Protein AF-A0A1Q9MRR9-F1 (afdb_monomer_lite)

Secondary structure (DSSP, 8-state):
----TT--EEEEEETTT--EEEEEE-SSSPPPHHHHHHHHHHHTTTGGGSPTT--EEEEETTEEEEEEEETTEEEEEEEETTS-HHHHHHHHHHHHHHHHHTTHHHHHH-TT--HHHHHHHHHHHHHHHH-EEEEEEE--TTSSHHHHHHHHTTPPPPSS-PPP-S-EEEE-SS-BTTBEEEEEEPP--GGGGGGHHHHTTT-SEEEEEE-S-HHHHHHHIIIIIHHHHHH-TTSEEEEEEE-TTSTTPPPHHHHHHHHTS-EEEE-TT-GGGHHHHHHHHHHHHHHHHHHHHHHHTT-

Radius of gyration: 21.85 Å; chains: 1; bounding box: 53×36×63 Å

Sequence (299 aa):
MGVSRLIRDVYIIIAATGQCIYHKSYSRTPVDETLVSGFLGAMGTTITMMQEGVVKNVPASTYSFTYTHAKGFLYVICTDQDDDKQIIATKVGEIMQVCVEKNYTVMLQNPNLTKEKRLEIEDTLDKILTTEIKVALVGFGGIGKTTMYRLVQGQEIPLDNLPTMFVTYKKLEEKIADQEILLWDFAGQERFTPLWPMLLRGTQVILLVTDSTVENVLQTKRVFIGMIKKTKPEAIVYAIANKQDRPKAMSAKLVSRVLGVDTYEMCAIDPSERQKLQGIITQGITAYLKQQKEKENRI

pLDDT: mean 83.42, std 13.26, range [34.06, 98.5]

Structure (mmCIF, N/CA/C/O backbone):
data_AF-A0A1Q9MRR9-F1
#
_entry.id   AF-A0A1Q9MRR9-F1
#
loop_
_atom_site.group_PDB
_atom_site.id
_atom_site.type_symbol
_atom_site.label_atom_id
_atom_site.label_alt_id
_atom_site.label_comp_id
_atom_site.label_asym_id
_atom_site.label_entity_id
_atom_site.label_seq_id
_atom_site.pdbx_PDB_ins_code
_atom_site.Cartn_x
_atom_site.Cartn_y
_atom_site.Cartn_z
_atom_site.occupancy
_atom_site.B_iso_or_equiv
_atom_site.auth_seq_id
_atom_site.auth_comp_id
_atom_site.auth_asym_id
_atom_site.auth_atom_id
_atom_site.pdbx_PDB_model_num
ATOM 1 N N . MET A 1 1 ? -13.562 5.828 -0.417 1.00 34.06 1 MET A N 1
ATOM 2 C CA . MET A 1 1 ? -13.059 4.723 0.420 1.00 34.06 1 MET A CA 1
ATOM 3 C C . MET A 1 1 ? -12.007 3.931 -0.340 1.00 34.06 1 MET A C 1
ATOM 5 O O . MET A 1 1 ? -12.293 2.892 -0.931 1.00 34.06 1 MET A O 1
ATOM 9 N N . GLY A 1 2 ? -10.788 4.463 -0.368 1.00 36.16 2 GLY A N 1
ATOM 10 C CA . GLY A 1 2 ? -9.602 3.767 -0.861 1.00 36.16 2 GLY A CA 1
ATOM 11 C C . GLY A 1 2 ? -8.759 3.301 0.284 1.00 36.16 2 GLY A C 1
ATOM 12 O O . GLY A 1 2 ? -7.692 3.856 0.529 1.00 36.16 2 GLY A O 1
ATOM 13 N N . VAL A 1 3 ? -9.274 2.329 1.012 1.00 38.59 3 VAL A N 1
ATOM 14 C CA . VAL A 1 3 ? -8.594 1.847 2.194 1.00 38.59 3 VAL A CA 1
ATOM 15 C C . VAL A 1 3 ? -7.556 0.831 1.756 1.00 38.59 3 VAL A C 1
ATOM 17 O O . VAL A 1 3 ? -7.826 -0.047 0.931 1.00 38.59 3 VAL A O 1
ATOM 20 N N . SER A 1 4 ? -6.347 1.006 2.280 1.00 41.56 4 SER A N 1
ATOM 21 C CA . SER A 1 4 ? -5.322 -0.022 2.384 1.00 41.56 4 SER A CA 1
ATOM 22 C C . SER A 1 4 ? -5.953 -1.415 2.506 1.00 41.56 4 SER A C 1
ATOM 24 O O . SER A 1 4 ? -6.683 -1.669 3.461 1.00 41.56 4 SER A O 1
ATOM 26 N N . ARG A 1 5 ? -5.679 -2.329 1.555 1.00 52.72 5 ARG A N 1
ATOM 27 C CA . ARG A 1 5 ? -6.224 -3.703 1.621 1.00 52.72 5 ARG A CA 1
ATOM 28 C C . ARG A 1 5 ? -5.687 -4.513 2.821 1.00 52.72 5 ARG A C 1
ATOM 30 O O . ARG A 1 5 ? -5.995 -5.692 2.881 1.00 52.72 5 ARG A O 1
ATOM 37 N N . LEU A 1 6 ? -4.884 -3.912 3.707 1.00 63.44 6 LEU A N 1
ATOM 38 C CA . LEU A 1 6 ? -4.446 -4.520 4.964 1.00 63.44 6 LEU A CA 1
ATOM 39 C C . LEU A 1 6 ? -5.564 -4.482 6.019 1.00 63.44 6 LEU A C 1
ATOM 41 O O . LEU A 1 6 ? -5.696 -5.408 6.802 1.00 63.44 6 LEU A O 1
ATOM 45 N N . ILE A 1 7 ? -6.376 -3.419 6.073 1.00 78.38 7 ILE A N 1
ATOM 46 C CA . ILE A 1 7 ? -7.359 -3.229 7.151 1.00 78.38 7 ILE A CA 1
ATOM 47 C C . ILE A 1 7 ? -8.760 -3.556 6.648 1.00 78.38 7 ILE A C 1
ATOM 49 O O . ILE A 1 7 ? -9.246 -2.933 5.703 1.00 78.38 7 ILE A O 1
ATOM 53 N N . ARG A 1 8 ? -9.427 -4.513 7.298 1.00 83.94 8 ARG A N 1
ATOM 54 C CA . ARG A 1 8 ? -10.828 -4.850 7.025 1.00 83.94 8 ARG A CA 1
ATOM 55 C C . ARG A 1 8 ? -11.775 -4.090 7.921 1.00 83.94 8 ARG A C 1
ATOM 57 O O . ARG A 1 8 ? -12.645 -3.390 7.418 1.00 83.94 8 ARG A O 1
ATOM 64 N N . ASP A 1 9 ? -11.573 -4.194 9.226 1.00 88.94 9 ASP A N 1
ATOM 65 C CA . ASP A 1 9 ? -12.471 -3.620 10.217 1.00 88.94 9 ASP A CA 1
ATOM 66 C C . ASP A 1 9 ? -11.681 -3.127 11.419 1.00 88.94 9 ASP A C 1
ATOM 68 O O . ASP A 1 9 ? -10.654 -3.701 11.791 1.00 88.94 9 ASP A O 1
ATOM 72 N N . VAL A 1 10 ? -12.188 -2.066 12.035 1.00 92.12 10 VAL A N 1
ATOM 73 C CA . VAL A 1 10 ? -11.664 -1.537 13.292 1.00 92.12 10 VAL A CA 1
ATOM 74 C C . VAL A 1 10 ? -12.780 -1.461 14.305 1.00 92.12 10 VAL A C 1
ATOM 76 O O . VAL A 1 10 ? -13.863 -0.967 13.992 1.00 92.12 10 VAL A O 1
ATOM 79 N N . TYR A 1 11 ? -12.490 -1.929 15.515 1.00 92.81 11 TYR A N 1
ATOM 80 C CA . TYR A 1 11 ? -13.417 -1.931 16.634 1.00 92.81 11 TYR A CA 1
ATOM 81 C C . TYR A 1 11 ? -12.789 -1.262 17.855 1.00 92.81 11 TYR A C 1
ATOM 83 O O . TYR A 1 11 ? -11.618 -1.490 18.172 1.00 92.81 11 TYR A O 1
ATOM 91 N N . ILE A 1 12 ? -13.596 -0.483 18.572 1.00 93.81 12 ILE A N 1
ATOM 92 C CA . ILE A 1 12 ? -13.308 -0.052 19.941 1.00 93.81 12 ILE A CA 1
ATOM 93 C C . ILE A 1 12 ? -14.426 -0.591 20.820 1.00 93.81 12 ILE A C 1
ATOM 95 O O . ILE A 1 12 ? -15.606 -0.332 20.571 1.00 93.81 12 ILE A O 1
ATOM 99 N N . ILE A 1 13 ? -14.051 -1.365 21.832 1.00 90.94 13 ILE A N 1
ATOM 100 C CA . ILE A 1 13 ? -14.975 -2.145 22.653 1.00 90.94 13 ILE A CA 1
ATOM 101 C C . ILE A 1 13 ? -14.734 -1.841 24.128 1.00 90.94 13 ILE A C 1
ATOM 103 O O . ILE A 1 13 ? -13.594 -1.700 24.565 1.00 90.94 13 ILE A O 1
ATOM 107 N N . ILE A 1 14 ? -15.803 -1.773 24.915 1.00 89.12 14 ILE A N 1
ATOM 108 C CA . ILE A 1 14 ? -15.723 -1.722 26.376 1.00 89.12 14 ILE A CA 1
ATOM 109 C C . ILE A 1 14 ? -15.316 -3.111 26.871 1.00 89.12 14 ILE A C 1
ATOM 111 O O . ILE A 1 14 ? -16.077 -4.067 26.732 1.00 89.12 14 ILE A O 1
ATOM 115 N N . ALA A 1 15 ? -14.131 -3.237 27.470 1.00 85.44 15 ALA A N 1
ATOM 116 C CA . ALA A 1 15 ? -13.564 -4.534 27.842 1.00 85.44 15 ALA A CA 1
ATOM 117 C C . ALA A 1 15 ? -14.433 -5.302 28.852 1.00 85.44 15 ALA A C 1
ATOM 119 O O . ALA A 1 15 ? -14.532 -6.521 28.772 1.00 85.44 15 ALA A O 1
ATOM 120 N N . ALA A 1 16 ? -15.086 -4.590 29.776 1.00 82.31 16 ALA A N 1
ATOM 121 C CA . ALA A 1 16 ? -15.907 -5.197 30.822 1.00 82.31 16 ALA A CA 1
ATOM 122 C C . ALA A 1 16 ? -17.231 -5.786 30.306 1.00 82.31 16 ALA A C 1
ATOM 124 O O . ALA A 1 16 ? -17.739 -6.741 30.885 1.00 82.31 16 ALA A O 1
ATOM 125 N N . THR A 1 17 ? -17.809 -5.206 29.249 1.00 82.69 17 THR A N 1
ATOM 126 C CA . THR A 1 17 ? -19.147 -5.582 28.755 1.00 82.69 17 THR A CA 1
ATOM 127 C C . THR A 1 17 ? -19.117 -6.247 27.384 1.00 82.69 17 THR A C 1
ATOM 129 O O . THR A 1 17 ? -20.119 -6.818 26.966 1.00 82.69 17 THR A O 1
ATOM 132 N N . GLY A 1 18 ? -18.005 -6.143 26.652 1.00 80.56 18 GLY A N 1
ATOM 133 C CA . GLY A 1 18 ? -17.929 -6.543 25.248 1.00 80.56 18 GLY A CA 1
ATOM 134 C C . GLY A 1 18 ? -18.704 -5.617 24.303 1.00 80.56 18 GLY A C 1
ATOM 135 O O . GLY A 1 18 ? -18.785 -5.894 23.109 1.00 80.56 18 GLY A O 1
ATOM 136 N N . GLN A 1 19 ? -19.262 -4.505 24.798 1.00 85.44 19 GLN A N 1
ATOM 137 C CA . GLN A 1 19 ? -20.034 -3.578 23.977 1.00 85.44 19 GLN A CA 1
ATOM 138 C C . GLN A 1 19 ? -19.125 -2.817 23.007 1.00 85.44 19 GLN A C 1
ATOM 140 O O . GLN A 1 19 ? -18.216 -2.097 23.420 1.00 85.44 19 GLN A O 1
ATOM 145 N N . CYS A 1 20 ? -19.417 -2.924 21.712 1.00 89.06 20 CYS A N 1
AT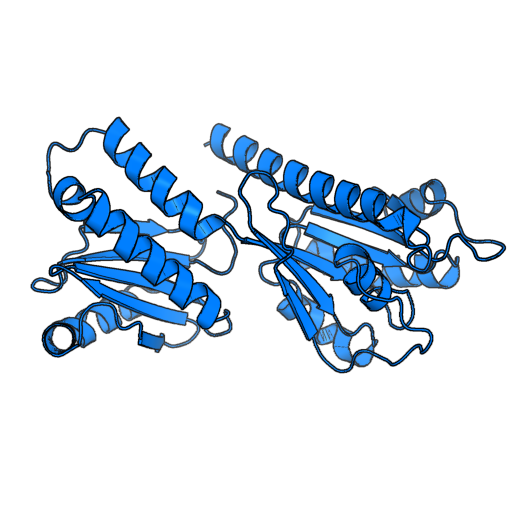OM 146 C CA . CYS A 1 20 ? -18.762 -2.140 20.674 1.00 89.06 20 CYS A CA 1
ATOM 147 C C . CYS A 1 20 ? -19.274 -0.689 20.692 1.00 89.06 20 CYS A C 1
ATOM 149 O O . CYS A 1 20 ? -20.464 -0.446 20.495 1.00 89.06 20 CYS A O 1
ATOM 151 N N . ILE A 1 21 ? -18.375 0.274 20.911 1.00 91.69 21 ILE A N 1
ATOM 152 C CA . ILE A 1 21 ? -18.680 1.719 20.924 1.00 91.69 21 ILE A CA 1
ATOM 153 C C . ILE A 1 21 ? -18.254 2.424 19.634 1.00 91.69 21 ILE A C 1
ATOM 155 O O . ILE A 1 21 ? -18.721 3.519 19.330 1.00 91.69 21 ILE A O 1
ATOM 159 N N . TYR A 1 22 ? -17.391 1.783 18.850 1.00 93.44 22 TYR A N 1
ATOM 160 C CA . TYR A 1 22 ? -17.007 2.239 17.524 1.00 93.44 22 TYR A CA 1
ATOM 161 C C . TYR A 1 22 ? -16.709 1.042 16.639 1.00 93.44 22 TYR A C 1
ATOM 163 O O . TYR A 1 22 ? -15.953 0.156 17.033 1.00 93.44 22 TYR A O 1
ATOM 171 N N . HIS A 1 23 ? -17.276 1.052 15.439 1.00 91.62 23 HIS A N 1
ATOM 172 C CA . HIS A 1 23 ? -16.957 0.116 14.373 1.00 91.62 23 HIS A CA 1
ATOM 173 C C . HIS A 1 23 ? -16.893 0.882 13.061 1.00 91.62 23 HIS A C 1
ATOM 175 O O . HIS A 1 23 ? -17.762 1.711 12.778 1.00 91.62 23 HIS A O 1
ATOM 181 N N . LYS A 1 24 ? -15.870 0.590 12.265 1.00 87.19 24 LYS A N 1
ATOM 182 C CA . LYS A 1 24 ? -15.794 1.032 10.879 1.00 87.19 24 LYS A CA 1
ATOM 183 C C . LYS A 1 24 ? -15.251 -0.090 10.016 1.00 87.19 24 LYS A C 1
ATOM 185 O O . LYS A 1 24 ? -14.199 -0.655 10.321 1.00 87.19 24 LYS A O 1
ATOM 190 N N . SER A 1 25 ? -15.979 -0.378 8.942 1.00 84.19 25 SER A N 1
ATOM 191 C CA . SER A 1 25 ? -15.543 -1.315 7.917 1.00 84.19 25 SER A CA 1
ATOM 192 C C . SER A 1 25 ? -14.873 -0.567 6.776 1.00 84.19 25 SER A C 1
ATOM 194 O O . SER A 1 25 ? -15.357 0.454 6.285 1.00 84.19 25 SER A O 1
ATOM 196 N N . TYR A 1 26 ? -13.738 -1.100 6.367 1.00 75.00 26 TYR A N 1
ATOM 197 C CA . TYR A 1 26 ? -12.875 -0.591 5.319 1.00 75.00 26 TYR A CA 1
ATOM 198 C C . TYR A 1 26 ? -12.849 -1.528 4.097 1.00 75.00 26 TYR A C 1
ATOM 200 O O . TYR A 1 26 ? -12.407 -1.136 3.013 1.00 75.00 26 TYR A O 1
ATOM 208 N N . SER A 1 27 ? -13.364 -2.754 4.250 1.00 68.69 27 SER A N 1
ATOM 209 C CA . SER A 1 27 ? -13.543 -3.729 3.175 1.00 68.69 27 SER A CA 1
ATOM 210 C C . SER A 1 27 ? -14.967 -3.707 2.617 1.00 68.69 27 SER A C 1
ATOM 212 O O . SER A 1 27 ? -15.932 -3.411 3.313 1.00 68.69 27 SER A O 1
ATOM 214 N N . ARG A 1 28 ? -15.117 -4.073 1.338 1.00 57.50 28 ARG A N 1
ATOM 215 C CA . ARG A 1 28 ? -16.440 -4.297 0.721 1.00 57.50 28 ARG A CA 1
ATOM 216 C C . ARG A 1 28 ? -17.042 -5.650 1.085 1.00 57.50 28 ARG A C 1
ATOM 218 O O . ARG A 1 28 ? -18.240 -5.843 0.914 1.00 57.50 28 ARG A O 1
ATOM 225 N N . THR A 1 29 ? -16.208 -6.596 1.512 1.00 66.94 29 THR A N 1
ATOM 226 C CA . THR A 1 29 ? -16.657 -7.902 1.994 1.00 66.94 29 THR A CA 1
ATOM 227 C C . THR A 1 29 ? -16.643 -7.871 3.516 1.00 66.94 29 THR A C 1
ATOM 229 O O . THR A 1 29 ? -15.543 -7.754 4.072 1.00 66.94 29 THR A O 1
ATOM 232 N N . PRO A 1 30 ? -17.805 -7.976 4.176 1.00 67.75 30 PRO A N 1
ATOM 233 C CA . PRO A 1 30 ? -17.861 -7.971 5.628 1.00 67.75 30 PRO A CA 1
ATOM 234 C C . PRO A 1 30 ? -17.086 -9.163 6.191 1.00 67.75 30 PRO A C 1
ATOM 236 O O . PRO A 1 30 ? -17.040 -10.241 5.588 1.00 67.75 30 PRO A O 1
ATOM 239 N N . VAL A 1 31 ? -16.445 -8.952 7.336 1.00 76.44 31 VAL A N 1
ATOM 240 C CA . VAL A 1 31 ? -15.913 -10.049 8.146 1.00 76.44 31 VAL A CA 1
ATOM 241 C C . VAL A 1 31 ? -17.093 -10.837 8.711 1.00 76.44 31 VAL A C 1
ATOM 243 O O . VAL A 1 31 ? -18.133 -10.269 9.033 1.00 76.44 31 VAL A O 1
ATOM 246 N N . ASP A 1 32 ? -16.934 -12.154 8.798 1.00 77.38 32 ASP A N 1
ATOM 247 C CA . ASP A 1 32 ? -17.962 -13.048 9.325 1.00 77.38 32 ASP A CA 1
ATOM 248 C C . ASP A 1 32 ? -18.307 -12.675 10.779 1.00 77.38 32 ASP A C 1
ATOM 250 O O . ASP A 1 32 ? -17.445 -12.705 11.662 1.00 77.38 32 ASP A O 1
ATOM 254 N N . GLU A 1 33 ? -19.572 -12.334 11.032 1.00 75.94 33 GLU A N 1
ATOM 255 C CA . GLU A 1 33 ? -20.063 -11.934 12.355 1.00 75.94 33 GLU A CA 1
ATOM 256 C C . GLU A 1 33 ? -19.870 -13.029 13.414 1.00 75.94 33 GLU A C 1
ATOM 258 O O . GLU A 1 33 ? -19.687 -12.725 14.595 1.00 75.94 33 GLU A O 1
ATOM 263 N N . THR A 1 34 ? -19.851 -14.305 13.018 1.00 78.94 34 THR A N 1
ATOM 264 C CA . THR A 1 34 ? -19.587 -15.423 13.936 1.00 78.94 34 THR A CA 1
ATOM 265 C C . THR A 1 34 ? -18.134 -15.439 14.408 1.00 78.94 34 THR A C 1
ATOM 267 O O . THR A 1 34 ? -17.862 -15.736 15.571 1.00 78.94 34 THR A O 1
ATOM 270 N N . LEU A 1 35 ? -17.190 -15.036 13.551 1.00 78.44 35 LEU A N 1
ATOM 271 C CA . LEU A 1 35 ? -15.782 -14.892 13.925 1.00 78.44 35 LEU A CA 1
ATOM 272 C C . LEU A 1 35 ? -15.572 -13.675 14.823 1.00 78.44 35 LEU A C 1
ATOM 274 O O . LEU A 1 35 ? -14.836 -13.766 15.803 1.00 78.44 35 LEU A O 1
ATOM 278 N N . VAL A 1 36 ? -16.244 -12.558 14.524 1.00 75.25 36 VAL A N 1
ATOM 279 C CA . VAL A 1 36 ? -16.190 -11.352 15.364 1.00 75.25 36 VAL A CA 1
ATOM 280 C C . VAL A 1 36 ? -16.776 -11.648 16.743 1.00 75.25 36 VAL A C 1
ATOM 282 O O . VAL A 1 36 ? -16.123 -11.397 17.751 1.00 75.25 36 VAL A O 1
ATOM 285 N N . SER A 1 37 ? -17.968 -12.241 16.813 1.00 75.75 37 SER A N 1
ATOM 286 C CA . SER A 1 37 ? -18.609 -12.602 18.085 1.00 75.75 37 SER A CA 1
ATOM 287 C C . SER A 1 37 ? -17.828 -13.667 18.858 1.00 75.75 37 SER A C 1
ATOM 289 O O . SER A 1 37 ? -17.672 -13.534 20.070 1.00 75.75 37 SER A O 1
ATOM 291 N N . GLY A 1 38 ? -17.263 -14.668 18.176 1.00 79.06 38 GLY A N 1
ATOM 292 C CA . GLY A 1 38 ? -16.373 -15.661 18.778 1.00 79.06 38 GLY A CA 1
ATOM 293 C C . GLY A 1 38 ? -15.109 -15.035 19.373 1.00 79.06 38 GLY A C 1
ATOM 294 O O . GLY A 1 38 ? -14.747 -15.338 20.511 1.00 79.06 38 GLY A O 1
ATOM 295 N N . PHE A 1 39 ? -14.474 -14.110 18.646 1.00 78.88 39 PHE A N 1
ATOM 296 C CA . PHE A 1 39 ? -13.336 -13.338 19.146 1.00 78.88 39 PHE A CA 1
ATOM 297 C C . PHE A 1 39 ? -13.725 -12.500 20.372 1.00 78.88 39 PHE A C 1
ATOM 299 O O . PHE A 1 39 ? -13.080 -12.603 21.413 1.00 78.88 39 PHE A O 1
ATOM 306 N N . LEU A 1 40 ? -14.807 -11.717 20.291 1.00 72.69 40 LEU A N 1
ATOM 307 C CA . LEU A 1 40 ? -15.277 -10.883 21.403 1.00 72.69 40 LEU A CA 1
ATOM 308 C C . LEU A 1 40 ? -15.631 -11.718 22.642 1.00 72.69 40 LEU A C 1
ATOM 310 O O . LEU A 1 40 ? -15.282 -11.338 23.760 1.00 72.69 40 LEU A O 1
ATOM 314 N N . GLY A 1 41 ? -16.258 -12.881 22.445 1.00 71.31 41 GLY A N 1
ATOM 315 C CA . GLY A 1 41 ? -16.599 -13.819 23.513 1.00 71.31 41 GLY A CA 1
ATOM 316 C C . GLY A 1 41 ? -15.370 -14.415 24.206 1.00 71.31 41 GLY A C 1
ATOM 317 O O . GLY A 1 41 ? -15.323 -14.454 25.434 1.00 71.31 41 GLY A O 1
ATOM 318 N N . ALA A 1 42 ? -14.343 -14.815 23.448 1.00 71.44 42 ALA A N 1
ATOM 319 C CA . ALA A 1 42 ? -13.089 -15.339 24.004 1.00 71.44 42 ALA A CA 1
ATOM 320 C C . ALA A 1 42 ? -12.312 -14.290 24.825 1.00 71.44 42 ALA A C 1
ATOM 322 O O . ALA A 1 42 ? -11.562 -14.611 25.751 1.00 71.44 42 ALA A O 1
ATOM 323 N N . MET A 1 43 ? -12.494 -13.019 24.479 1.00 68.12 43 MET A N 1
ATOM 324 C CA . MET A 1 43 ? -11.740 -11.905 25.033 1.00 68.12 43 MET A CA 1
ATOM 325 C C . MET A 1 43 ? -12.283 -11.379 26.370 1.00 68.12 43 MET A C 1
ATOM 327 O O . MET A 1 43 ? -11.498 -10.875 27.177 1.00 68.12 43 MET A O 1
ATOM 331 N N . GLY A 1 44 ? -13.580 -11.545 26.651 1.00 63.16 44 GLY A N 1
ATOM 332 C CA . GLY A 1 44 ? -14.246 -10.961 27.826 1.00 63.16 44 GLY A CA 1
ATOM 333 C C . GLY A 1 44 ? -13.636 -11.334 29.186 1.00 63.16 44 GLY A C 1
ATOM 334 O O . GLY A 1 44 ? -13.583 -10.502 30.086 1.00 63.16 44 GLY A O 1
ATOM 335 N N . THR A 1 45 ? -13.118 -12.554 29.345 1.00 59.56 45 THR A N 1
ATOM 336 C CA . THR A 1 45 ? -12.504 -13.023 30.605 1.00 59.56 45 THR A CA 1
ATOM 337 C C . THR A 1 45 ? -10.986 -12.855 30.649 1.00 59.56 45 THR A C 1
ATOM 339 O O . THR A 1 45 ? -10.394 -12.865 31.726 1.00 59.56 45 THR A O 1
ATOM 342 N N . THR A 1 46 ? -10.350 -12.688 29.488 1.00 63.19 46 THR A N 1
ATOM 343 C CA . THR A 1 46 ? -8.890 -12.744 29.342 1.00 63.19 46 THR A CA 1
ATOM 344 C C . THR A 1 46 ? -8.256 -11.350 29.375 1.00 63.19 46 THR A C 1
ATOM 346 O O . THR A 1 46 ? -7.112 -11.208 29.805 1.00 63.19 46 THR A O 1
ATOM 349 N N . ILE A 1 47 ? -8.982 -10.303 28.958 1.00 65.56 47 ILE A N 1
ATOM 350 C CA . ILE A 1 47 ? -8.454 -8.927 28.873 1.00 65.56 47 ILE A CA 1
ATOM 351 C C . ILE A 1 47 ? -8.051 -8.368 30.240 1.00 65.56 47 ILE A C 1
ATOM 353 O O . ILE A 1 47 ? -7.002 -7.742 30.344 1.00 65.56 47 ILE A O 1
ATOM 357 N N . THR A 1 48 ? -8.840 -8.605 31.290 1.00 62.03 48 THR A N 1
ATOM 358 C CA . THR A 1 48 ? -8.585 -8.050 32.635 1.00 62.03 48 THR A CA 1
ATOM 359 C C . THR A 1 48 ? -7.313 -8.591 33.286 1.00 62.03 48 THR A C 1
ATOM 361 O O . THR A 1 48 ? -6.800 -7.986 34.222 1.00 62.03 48 THR A O 1
ATOM 364 N N . MET A 1 49 ? -6.789 -9.714 32.786 1.00 66.94 49 MET A N 1
ATOM 365 C CA . MET A 1 49 ? -5.550 -10.338 33.258 1.00 66.94 49 MET A CA 1
ATOM 366 C C . MET A 1 49 ? -4.325 -9.941 32.420 1.00 66.94 49 MET A C 1
ATOM 368 O O . MET A 1 49 ? -3.212 -10.385 32.700 1.00 66.94 49 MET A O 1
ATOM 372 N N . MET A 1 50 ? -4.506 -9.146 31.362 1.00 72.25 50 MET A N 1
ATOM 373 C CA . MET A 1 50 ? -3.412 -8.694 30.506 1.00 72.25 50 MET A CA 1
ATOM 374 C C . MET A 1 50 ? -2.754 -7.428 31.056 1.00 72.25 50 MET A C 1
ATOM 376 O O . MET A 1 50 ? -3.391 -6.611 31.710 1.00 72.25 50 MET A O 1
ATOM 380 N N . GLN A 1 51 ? -1.476 -7.227 30.734 1.00 78.00 51 GLN A N 1
ATOM 381 C CA . GLN A 1 51 ? -0.825 -5.931 30.929 1.00 78.00 51 GLN A CA 1
ATOM 382 C C . GLN A 1 51 ? -1.344 -4.924 29.892 1.00 78.00 51 GLN A C 1
ATOM 384 O O . GLN A 1 51 ? -1.487 -5.266 28.712 1.00 78.00 51 GLN A O 1
ATOM 389 N N . GLU A 1 52 ? -1.656 -3.702 30.335 1.00 84.88 52 GLU A N 1
ATOM 390 C CA . GLU A 1 52 ? -2.073 -2.608 29.447 1.00 84.88 52 GLU A CA 1
ATOM 391 C C . GLU A 1 52 ? -0.996 -2.320 28.392 1.00 84.88 52 GLU A C 1
ATOM 393 O O . GLU A 1 52 ? 0.203 -2.429 28.650 1.00 84.88 52 GLU A O 1
ATOM 398 N N . GLY A 1 53 ? -1.430 -1.967 27.182 1.00 82.50 53 GLY A N 1
ATOM 399 C CA . GLY A 1 53 ? -0.548 -1.610 26.068 1.00 82.50 53 GLY A CA 1
ATOM 400 C C . GLY A 1 53 ? 0.103 -2.786 25.332 1.00 82.50 53 GLY A C 1
ATOM 401 O O . GLY A 1 53 ? 0.624 -2.585 24.235 1.00 82.50 53 GLY A O 1
ATOM 402 N N . VAL A 1 54 ? 0.040 -4.014 25.859 1.00 88.62 54 VAL A N 1
ATOM 403 C CA . VAL A 1 54 ? 0.592 -5.193 25.172 1.00 88.62 54 VAL A CA 1
ATOM 404 C C . VAL A 1 54 ? -0.283 -5.587 23.984 1.00 88.62 54 VAL A C 1
ATOM 406 O O . VAL A 1 54 ? -1.438 -5.990 24.146 1.00 88.62 54 VAL A O 1
ATOM 409 N N . VAL A 1 55 ? 0.306 -5.535 22.788 1.00 91.06 55 VAL A N 1
ATOM 410 C CA . VAL A 1 55 ? -0.349 -5.960 21.549 1.00 91.06 55 VAL A CA 1
ATOM 411 C C . VAL A 1 55 ? -0.326 -7.484 21.422 1.00 91.06 55 VAL A C 1
ATOM 413 O O . VAL A 1 55 ? 0.707 -8.127 21.614 1.00 91.06 55 VAL A O 1
ATOM 416 N N . LYS A 1 56 ? -1.466 -8.068 21.052 1.00 90.38 56 LYS A N 1
ATOM 417 C CA . LYS A 1 56 ? -1.622 -9.494 20.751 1.00 90.38 56 LYS A CA 1
ATOM 418 C C . LYS A 1 56 ? -2.254 -9.701 19.382 1.00 90.38 56 LYS A C 1
ATOM 420 O O . LYS A 1 56 ? -2.910 -8.815 18.844 1.00 90.38 56 LYS A O 1
ATOM 425 N N . ASN A 1 57 ? -2.058 -10.896 18.835 1.00 90.38 57 ASN A N 1
ATOM 426 C CA . ASN A 1 57 ? -2.590 -11.317 17.547 1.00 90.38 57 ASN A CA 1
ATOM 427 C C . ASN A 1 57 ? -3.279 -12.680 17.684 1.00 90.38 57 ASN A C 1
ATOM 429 O O . ASN A 1 57 ? -2.703 -13.602 18.260 1.00 90.38 57 ASN A O 1
ATOM 433 N N . VAL A 1 58 ? -4.490 -12.800 17.144 1.00 89.44 58 VAL A N 1
ATOM 434 C CA . VAL A 1 58 ? -5.295 -14.025 17.142 1.00 89.44 58 VAL A CA 1
ATOM 435 C C . VAL A 1 58 ? -5.700 -14.340 15.699 1.00 89.44 58 VAL A C 1
ATOM 437 O O . VAL A 1 58 ? -6.515 -13.613 15.125 1.00 89.44 58 VAL A O 1
ATOM 440 N N . PRO A 1 59 ? -5.137 -15.394 15.082 1.00 87.31 59 PRO A N 1
ATOM 441 C CA . PRO A 1 59 ? -5.590 -15.859 13.777 1.00 87.31 59 PRO A CA 1
ATOM 442 C C . PRO A 1 59 ? -6.972 -16.517 13.896 1.00 87.31 59 PRO A C 1
ATOM 444 O O . PRO A 1 59 ? -7.239 -17.245 14.852 1.00 87.31 59 PRO A O 1
ATOM 447 N N . ALA A 1 60 ? -7.841 -16.279 12.917 1.00 84.31 60 ALA A N 1
ATOM 448 C CA . ALA A 1 60 ? -9.208 -16.786 12.881 1.00 84.31 60 ALA A CA 1
ATOM 449 C C . ALA A 1 60 ? -9.629 -17.080 11.433 1.00 84.31 60 ALA A C 1
ATOM 451 O O . ALA A 1 60 ? -10.044 -16.184 10.697 1.00 84.31 60 ALA A O 1
ATOM 452 N N . SER A 1 61 ? -9.539 -18.351 11.027 1.00 84.00 61 SER A N 1
ATOM 453 C CA . SER A 1 61 ? -9.744 -18.762 9.629 1.00 84.00 61 SER A CA 1
ATOM 454 C C . SER A 1 61 ? -8.854 -17.928 8.692 1.00 84.00 61 SER A C 1
ATOM 456 O O . SER A 1 61 ? -7.667 -17.799 8.961 1.00 84.00 61 SER A O 1
ATOM 458 N N . THR A 1 62 ? -9.403 -17.320 7.640 1.00 80.62 62 THR A N 1
ATOM 459 C CA . THR A 1 62 ? -8.688 -16.445 6.695 1.00 80.62 62 THR A CA 1
ATOM 460 C C . THR A 1 62 ? -8.383 -15.042 7.232 1.00 80.62 62 THR A C 1
ATOM 462 O O . THR A 1 62 ? -7.847 -14.216 6.490 1.00 80.62 62 THR A O 1
ATOM 465 N N . TYR A 1 63 ? -8.747 -14.742 8.481 1.00 87.38 63 TYR A N 1
ATOM 466 C CA . TYR A 1 63 ? -8.578 -13.431 9.104 1.00 87.38 63 TYR A CA 1
ATOM 467 C C . TYR A 1 63 ? -7.608 -13.463 10.279 1.00 87.38 63 TYR A C 1
ATOM 469 O O . TYR A 1 63 ? -7.222 -14.509 10.802 1.00 87.38 63 TYR A O 1
ATOM 477 N N . SER A 1 64 ? -7.220 -12.271 10.709 1.00 88.25 64 SER A N 1
ATOM 478 C CA . SER A 1 64 ? -6.313 -12.048 11.822 1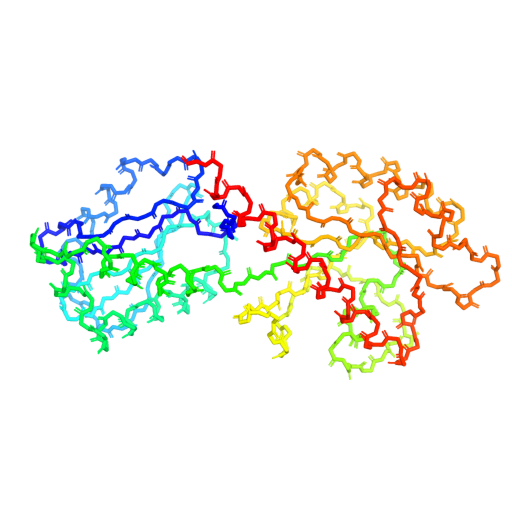.00 88.25 64 SER A CA 1
ATOM 479 C C . SER A 1 64 ? -6.786 -10.837 12.621 1.00 88.25 64 SER A C 1
ATOM 481 O O . SER A 1 64 ? -6.950 -9.745 12.069 1.00 88.25 64 SER A O 1
ATOM 483 N N . PHE A 1 65 ? -7.031 -11.048 13.917 1.00 91.94 65 PHE A N 1
ATOM 484 C CA . PHE A 1 65 ? -7.426 -10.015 14.871 1.00 91.94 65 PHE A CA 1
ATOM 485 C C . PHE A 1 65 ? -6.213 -9.595 15.693 1.00 91.94 65 PHE A C 1
ATOM 487 O O . PHE A 1 65 ? -5.701 -10.364 16.508 1.00 91.94 65 PHE A O 1
ATOM 494 N N . THR A 1 66 ? -5.756 -8.365 15.499 1.00 92.38 66 THR A N 1
ATOM 495 C CA . THR A 1 66 ? -4.683 -7.771 16.298 1.00 92.38 66 THR A CA 1
ATOM 496 C C . THR A 1 66 ? -5.288 -6.747 17.239 1.00 92.38 66 THR A C 1
ATOM 498 O O . THR A 1 66 ? -6.091 -5.919 16.813 1.00 92.38 66 THR A O 1
ATOM 501 N N . TYR A 1 67 ? -4.935 -6.802 18.519 1.00 93.25 67 TYR A N 1
ATOM 502 C CA . TYR A 1 67 ? -5.566 -5.963 19.528 1.00 93.25 67 TYR A CA 1
ATOM 503 C C . TYR A 1 67 ? -4.622 -5.554 20.655 1.00 93.25 67 TYR A C 1
ATOM 505 O O . TYR A 1 67 ? -3.631 -6.225 20.937 1.00 93.25 67 TYR A O 1
ATOM 513 N N . THR A 1 68 ? -4.978 -4.467 21.332 1.00 93.06 68 THR A N 1
ATOM 514 C CA . THR A 1 68 ? -4.383 -4.017 22.596 1.00 93.06 68 THR A CA 1
ATOM 515 C C . THR A 1 68 ? -5.481 -3.482 23.508 1.00 93.06 68 THR A C 1
ATOM 517 O O . THR A 1 68 ? -6.610 -3.261 23.059 1.00 93.06 68 THR A O 1
ATOM 520 N N . HIS A 1 69 ? -5.175 -3.267 24.784 1.00 90.56 69 HIS A N 1
ATOM 521 C CA . HIS A 1 69 ? -6.126 -2.676 25.719 1.00 90.56 69 HIS A CA 1
ATOM 522 C C . HIS A 1 69 ? -5.481 -1.589 26.578 1.00 90.56 69 HIS A C 1
ATOM 524 O O . HIS A 1 69 ? -4.305 -1.678 26.934 1.00 90.56 69 HIS A O 1
ATOM 530 N N . ALA A 1 70 ? -6.278 -0.577 26.912 1.00 91.69 70 ALA A N 1
ATOM 531 C CA . ALA A 1 70 ? -5.925 0.468 27.865 1.00 91.69 70 ALA A CA 1
ATOM 532 C C . ALA A 1 70 ? -7.191 1.138 28.403 1.00 91.69 70 ALA A C 1
ATOM 534 O O . ALA A 1 70 ? -8.160 1.335 27.662 1.00 91.69 70 ALA A O 1
ATOM 535 N N . LYS A 1 71 ? -7.175 1.527 29.682 1.00 90.50 71 LYS A N 1
ATOM 536 C CA . LYS A 1 71 ? -8.247 2.300 30.334 1.00 90.50 71 LYS A CA 1
ATOM 537 C C . LYS A 1 71 ? -9.630 1.644 30.235 1.00 90.50 71 LYS A C 1
ATOM 539 O O . LYS A 1 71 ? -10.635 2.336 30.124 1.00 90.50 71 LYS A O 1
ATOM 544 N N . GLY A 1 72 ? -9.685 0.312 30.272 1.00 88.44 72 GLY A N 1
ATOM 545 C CA . GLY A 1 72 ? -10.939 -0.446 30.185 1.00 88.44 72 GLY A CA 1
ATOM 546 C C . GLY A 1 72 ? -11.524 -0.575 28.773 1.00 88.44 72 GLY A C 1
ATOM 547 O O . GLY A 1 72 ? -12.642 -1.072 28.631 1.00 88.44 72 GLY A O 1
ATOM 548 N N . PHE A 1 73 ? -10.782 -0.181 27.733 1.00 91.44 73 PHE A N 1
ATOM 549 C CA . PHE A 1 73 ? -11.176 -0.348 26.333 1.00 91.44 73 PHE A CA 1
ATOM 550 C C . PHE A 1 73 ? -10.236 -1.298 25.600 1.00 91.44 73 PHE A C 1
ATOM 552 O O . PHE A 1 73 ? -9.026 -1.302 25.834 1.00 91.44 73 PHE A O 1
ATOM 559 N N . LEU A 1 74 ? -10.810 -2.079 24.691 1.00 91.94 74 LEU A N 1
ATOM 560 C CA . LEU A 1 74 ? -10.112 -2.929 23.741 1.00 91.94 74 LEU A CA 1
ATOM 561 C C . LEU A 1 74 ? -10.120 -2.252 22.368 1.00 91.94 74 LEU A C 1
ATOM 563 O O . LEU A 1 74 ? -11.180 -1.868 21.871 1.00 91.94 74 LEU A O 1
ATOM 567 N N . TYR A 1 75 ? -8.947 -2.151 21.753 1.00 94.38 75 TYR A N 1
ATOM 568 C CA . TYR A 1 75 ? -8.751 -1.613 20.410 1.00 94.38 75 TYR A CA 1
ATOM 569 C C . TYR A 1 75 ? -8.366 -2.764 19.497 1.00 94.38 75 TYR A C 1
ATOM 571 O O . TYR A 1 75 ? -7.387 -3.456 19.776 1.00 94.38 75 TYR A O 1
ATOM 579 N N . VAL A 1 76 ? -9.140 -2.993 18.440 1.00 93.25 76 VAL A N 1
ATOM 580 C CA . VAL A 1 76 ? -9.015 -4.182 17.591 1.00 93.25 76 VAL A CA 1
ATOM 581 C C . VAL A 1 76 ? -8.954 -3.765 16.134 1.00 93.25 76 VAL A C 1
ATOM 583 O O . VAL A 1 76 ? -9.799 -3.003 15.666 1.00 93.25 76 VAL A O 1
ATOM 586 N N . ILE A 1 77 ? -7.992 -4.322 15.411 1.00 92.62 77 ILE A N 1
ATOM 587 C CA . ILE A 1 77 ? -7.921 -4.275 13.957 1.00 92.62 77 ILE A CA 1
ATOM 588 C C . ILE A 1 77 ? -8.077 -5.703 13.420 1.00 92.62 77 ILE A C 1
ATOM 590 O O . ILE A 1 77 ? -7.351 -6.612 13.826 1.00 92.62 77 ILE A O 1
ATOM 594 N N . CYS A 1 78 ? -9.009 -5.888 12.488 1.00 90.69 78 CYS A N 1
ATOM 595 C CA . CYS A 1 78 ? -9.174 -7.111 11.711 1.00 90.69 78 CYS A CA 1
ATOM 596 C C . CYS A 1 78 ? -8.535 -6.950 10.324 1.00 90.69 78 CYS A C 1
ATOM 598 O O . CYS A 1 78 ? -8.724 -5.927 9.661 1.00 90.69 78 CYS A O 1
ATOM 600 N N . THR A 1 79 ? -7.797 -7.969 9.890 1.00 87.00 79 THR A N 1
ATOM 601 C CA . THR A 1 79 ? -6.997 -8.010 8.649 1.00 87.00 79 THR A CA 1
ATOM 602 C C . THR A 1 79 ? -7.109 -9.384 7.978 1.00 87.00 79 THR A C 1
ATOM 604 O O . THR A 1 79 ? -7.655 -10.313 8.585 1.00 87.00 79 THR A O 1
ATOM 607 N N . ASP A 1 80 ? -6.620 -9.543 6.742 1.00 83.56 80 ASP A N 1
ATOM 608 C CA . ASP A 1 80 ? -6.405 -10.886 6.188 1.00 83.56 80 ASP A CA 1
ATOM 609 C C . ASP A 1 80 ? -5.271 -11.578 6.979 1.00 83.56 80 ASP A C 1
ATOM 611 O O . ASP A 1 80 ? -4.371 -10.933 7.515 1.00 83.56 80 ASP A O 1
ATOM 615 N N . GLN A 1 81 ? -5.292 -12.910 7.072 1.00 81.06 81 GLN A N 1
ATOM 616 C CA . GLN A 1 81 ? -4.322 -13.655 7.889 1.00 81.06 81 GLN A CA 1
ATOM 617 C C . GLN A 1 81 ? -2.852 -13.428 7.484 1.00 81.06 81 GLN A C 1
ATOM 619 O O . GLN A 1 81 ? -1.964 -13.487 8.338 1.00 81.06 81 GLN A O 1
ATOM 624 N N . ASP A 1 82 ? -2.615 -13.160 6.199 1.00 73.44 82 ASP A N 1
ATOM 625 C CA . ASP A 1 82 ? -1.284 -13.013 5.602 1.00 73.44 82 ASP A CA 1
ATOM 626 C C . ASP A 1 82 ? -0.731 -11.576 5.674 1.00 73.44 82 ASP A C 1
ATOM 628 O O . ASP A 1 82 ? 0.364 -11.310 5.173 1.00 73.44 82 ASP A O 1
ATOM 632 N N . ASP A 1 83 ? -1.480 -10.640 6.263 1.00 74.31 83 ASP A N 1
ATOM 633 C CA . ASP A 1 83 ? -1.064 -9.244 6.383 1.00 74.31 83 ASP A CA 1
ATOM 634 C C . ASP A 1 83 ? 0.054 -9.059 7.435 1.00 74.31 83 ASP A C 1
ATOM 636 O O . ASP A 1 83 ? 0.189 -9.822 8.398 1.00 74.31 83 ASP A O 1
ATOM 640 N N . ASP A 1 84 ? 0.893 -8.030 7.251 1.00 74.81 84 ASP A N 1
ATOM 641 C CA . ASP A 1 84 ? 2.076 -7.784 8.088 1.00 74.81 84 ASP A CA 1
ATOM 642 C C . ASP A 1 84 ? 1.686 -7.428 9.532 1.00 74.81 84 ASP A C 1
ATOM 644 O O . ASP A 1 84 ? 1.210 -6.332 9.842 1.00 74.81 84 ASP A O 1
ATOM 648 N N . LYS A 1 85 ? 1.932 -8.373 10.442 1.00 79.44 85 LYS A N 1
ATOM 649 C CA . LYS A 1 85 ? 1.553 -8.268 11.854 1.00 79.44 85 LYS A CA 1
ATOM 650 C C . LYS A 1 85 ? 2.254 -7.132 12.587 1.00 79.44 85 LYS A C 1
ATOM 652 O O . LYS A 1 85 ? 1.680 -6.599 13.533 1.00 79.44 85 LYS A O 1
ATOM 657 N N . GLN A 1 86 ? 3.473 -6.774 12.188 1.00 75.19 86 GLN A N 1
ATOM 658 C CA . GLN A 1 86 ? 4.234 -5.733 12.868 1.00 75.19 86 GLN A CA 1
ATOM 659 C C . GLN A 1 86 ? 3.682 -4.352 12.520 1.00 75.19 86 GLN A C 1
ATOM 661 O O . GLN A 1 86 ? 3.452 -3.546 13.419 1.00 75.19 86 GLN A O 1
ATOM 666 N N . ILE A 1 87 ? 3.353 -4.133 11.246 1.00 76.25 87 ILE A N 1
ATOM 667 C CA . ILE A 1 87 ? 2.646 -2.931 10.784 1.00 76.25 87 ILE A CA 1
ATOM 668 C C . ILE A 1 87 ? 1.303 -2.777 11.509 1.00 76.25 87 ILE A C 1
ATOM 670 O O . ILE A 1 87 ? 0.980 -1.708 12.033 1.00 76.25 87 ILE A O 1
ATOM 674 N N . ILE A 1 88 ? 0.514 -3.853 11.574 1.00 86.44 88 ILE A N 1
ATOM 675 C CA . ILE A 1 88 ? -0.801 -3.816 12.224 1.00 86.44 88 ILE A CA 1
ATOM 676 C C . ILE A 1 88 ? -0.655 -3.541 13.725 1.00 86.44 88 ILE A C 1
ATOM 678 O O . ILE A 1 88 ? -1.425 -2.757 14.277 1.00 86.44 88 ILE A O 1
ATOM 682 N N . ALA A 1 89 ? 0.335 -4.148 14.385 1.00 87.94 89 ALA A N 1
ATOM 683 C CA . ALA A 1 89 ? 0.594 -3.923 15.801 1.00 87.94 89 ALA A CA 1
ATOM 684 C C . ALA A 1 89 ? 0.922 -2.455 16.106 1.00 87.94 89 ALA A C 1
ATOM 686 O O . ALA A 1 89 ? 0.380 -1.901 17.064 1.00 87.94 89 ALA A O 1
ATOM 687 N N . THR A 1 90 ? 1.737 -1.811 15.264 1.00 84.69 90 THR A N 1
ATOM 688 C CA . THR A 1 90 ? 2.018 -0.373 15.358 1.00 84.69 90 THR A CA 1
ATOM 689 C C . THR A 1 90 ? 0.734 0.451 15.239 1.00 84.69 90 THR A C 1
ATOM 691 O O . THR A 1 90 ? 0.453 1.257 16.123 1.00 84.69 90 THR A O 1
ATOM 694 N N . LYS A 1 91 ? -0.106 0.188 14.228 1.00 88.62 91 LYS A N 1
ATOM 695 C CA . LYS A 1 91 ? -1.373 0.920 14.024 1.00 88.62 91 LYS A CA 1
ATOM 696 C C . LYS A 1 91 ? -2.359 0.752 15.178 1.00 88.62 91 LYS A C 1
ATOM 698 O O . LYS A 1 91 ? -2.970 1.724 15.610 1.00 88.62 91 LYS A O 1
ATOM 703 N N . VAL A 1 92 ? -2.507 -0.466 15.706 1.00 93.75 92 VAL A N 1
ATOM 704 C CA . VAL A 1 92 ? -3.337 -0.732 16.896 1.00 93.75 92 VAL A CA 1
ATOM 705 C C . VAL A 1 92 ? -2.841 0.083 18.098 1.00 93.75 92 VAL A C 1
ATOM 707 O O . VAL A 1 92 ? -3.652 0.662 18.823 1.00 93.75 92 VAL A O 1
ATOM 710 N N . GLY A 1 93 ? -1.521 0.148 18.300 1.00 92.94 93 GLY A N 1
ATOM 711 C CA . GLY A 1 93 ? -0.902 0.942 19.361 1.00 92.94 93 GLY A CA 1
ATOM 712 C C . GLY A 1 93 ? -1.137 2.446 19.202 1.00 92.94 93 GLY A C 1
ATOM 713 O O . GLY A 1 93 ? -1.524 3.103 20.166 1.00 92.94 93 GLY A O 1
ATOM 714 N N . GLU A 1 94 ? -0.983 2.982 17.989 1.00 91.19 94 GLU A N 1
ATOM 715 C CA . GLU A 1 94 ? -1.236 4.397 17.681 1.00 91.19 94 GLU A CA 1
ATOM 716 C C . GLU A 1 94 ? -2.707 4.785 17.895 1.00 91.19 94 GLU A C 1
ATOM 718 O O . GLU A 1 94 ? -2.988 5.831 18.482 1.00 91.19 94 GLU A O 1
ATOM 723 N N . ILE A 1 95 ? -3.652 3.923 17.492 1.00 94.81 95 ILE A N 1
ATOM 724 C CA . ILE A 1 95 ? -5.085 4.119 17.768 1.00 94.81 95 ILE A CA 1
ATOM 725 C C . ILE A 1 95 ? -5.338 4.182 19.271 1.00 94.81 95 ILE A C 1
ATOM 727 O O . ILE A 1 95 ? -5.998 5.104 19.747 1.00 94.81 95 ILE A O 1
ATOM 731 N N . MET A 1 96 ? -4.810 3.214 20.025 1.00 95.38 96 MET A N 1
ATOM 732 C CA . MET A 1 96 ? -4.950 3.199 21.479 1.00 95.38 96 MET A CA 1
ATOM 733 C C . MET A 1 96 ? -4.406 4.497 22.084 1.00 95.38 96 MET A C 1
ATOM 735 O O . MET A 1 96 ? -5.100 5.141 22.870 1.00 95.38 96 MET A O 1
ATOM 739 N N . GLN A 1 97 ? -3.192 4.898 21.701 1.00 93.75 97 GLN A N 1
ATOM 740 C CA . GLN A 1 97 ? -2.543 6.094 22.222 1.00 93.75 97 GLN A CA 1
ATOM 741 C C . GLN A 1 97 ? -3.364 7.356 21.929 1.00 93.75 97 GLN A C 1
ATOM 743 O O . GLN A 1 97 ? -3.712 8.077 22.864 1.00 93.75 97 GLN A O 1
ATOM 748 N N . VAL A 1 98 ? -3.756 7.592 20.670 1.00 95.19 98 VAL A N 1
ATOM 749 C CA . VAL A 1 98 ? -4.514 8.801 20.306 1.00 95.19 98 VAL A CA 1
ATOM 750 C C . VAL A 1 98 ? -5.888 8.836 20.976 1.00 95.19 98 VAL A C 1
ATOM 752 O O . VAL A 1 98 ? -6.351 9.900 21.391 1.00 95.19 98 VAL A O 1
ATOM 755 N N . CYS A 1 99 ? -6.545 7.680 21.119 1.00 96.25 99 CYS A N 1
ATOM 756 C CA . CYS A 1 99 ? -7.843 7.589 21.773 1.00 96.25 99 CYS A CA 1
ATOM 757 C C . CYS A 1 99 ? -7.760 7.906 23.267 1.00 96.25 99 CYS A C 1
ATOM 759 O O . CYS A 1 99 ? -8.662 8.569 23.785 1.00 96.25 99 CYS A O 1
ATOM 761 N N . VAL A 1 100 ? -6.695 7.456 23.940 1.00 93.31 100 VAL A N 1
ATOM 762 C CA . VAL A 1 100 ? -6.433 7.767 25.351 1.00 93.31 100 VAL A CA 1
ATOM 763 C C . VAL A 1 100 ? -6.087 9.245 25.517 1.00 93.31 100 VAL A C 1
ATOM 765 O O . VAL A 1 100 ? -6.707 9.921 26.331 1.00 93.31 100 VAL A O 1
ATOM 768 N N . GLU A 1 101 ? -5.155 9.774 24.723 1.00 94.56 101 GLU A N 1
ATOM 769 C CA . GLU A 1 101 ? -4.695 11.165 24.832 1.00 94.56 101 GLU A CA 1
ATOM 770 C C . GLU A 1 101 ? -5.809 12.180 24.551 1.00 94.56 101 GLU A C 1
ATOM 772 O O . GLU A 1 101 ? -5.927 13.191 25.244 1.00 94.56 101 GLU A O 1
ATOM 777 N N . LYS A 1 102 ? -6.659 11.909 23.553 1.00 95.12 102 LYS A N 1
ATOM 778 C CA . LYS A 1 102 ? -7.751 12.809 23.152 1.00 95.12 102 LYS A CA 1
ATOM 779 C C . LYS A 1 102 ? -9.100 12.487 23.802 1.00 95.12 102 LYS A C 1
ATOM 781 O O . LYS A 1 102 ? -10.102 13.117 23.460 1.00 95.12 102 LYS A O 1
ATOM 786 N N . ASN A 1 103 ? -9.151 11.525 24.729 1.00 94.75 103 ASN A N 1
ATOM 787 C CA . ASN A 1 103 ? -10.375 11.055 25.393 1.00 94.75 103 ASN A CA 1
ATOM 788 C C . ASN A 1 103 ? -11.493 10.610 24.426 1.00 94.75 103 ASN A C 1
ATOM 790 O O . ASN A 1 103 ? -12.684 10.736 24.728 1.00 94.75 103 ASN A O 1
ATOM 794 N N . TYR A 1 104 ? -11.137 10.064 23.261 1.00 95.69 104 TYR A N 1
ATOM 795 C CA . TYR A 1 104 ? -12.119 9.659 22.252 1.00 95.69 104 TYR A CA 1
ATOM 796 C C . TYR A 1 104 ? -13.027 8.525 22.727 1.00 95.69 104 TYR A C 1
ATOM 798 O O . TYR A 1 104 ? -14.208 8.522 22.396 1.00 95.69 104 TYR A O 1
ATOM 806 N N . THR A 1 105 ? -12.532 7.599 23.551 1.00 93.50 105 THR A N 1
ATOM 807 C CA . THR A 1 105 ? -13.356 6.503 24.091 1.00 93.50 105 THR A CA 1
ATOM 808 C C . THR A 1 105 ? -14.485 7.000 24.990 1.00 93.50 105 THR A C 1
ATOM 810 O O . THR A 1 105 ? -15.586 6.453 24.954 1.00 93.50 105 THR A O 1
ATOM 813 N N . VAL A 1 106 ? -14.256 8.067 25.760 1.00 91.62 106 VAL A N 1
ATOM 814 C CA . VAL A 1 106 ? -15.289 8.717 26.582 1.00 91.62 106 VAL A CA 1
ATOM 815 C C . VAL A 1 106 ? -16.293 9.447 25.691 1.00 91.62 106 VAL A C 1
ATOM 817 O O . VAL A 1 106 ? -17.499 9.320 25.885 1.00 91.62 106 VAL A O 1
ATOM 820 N N . MET A 1 107 ? -15.811 10.165 24.671 1.00 93.25 107 MET A N 1
ATOM 821 C CA . MET A 1 107 ? -16.677 10.867 23.718 1.00 93.25 107 MET A CA 1
ATOM 822 C C . MET A 1 107 ? -17.586 9.908 22.942 1.00 93.25 107 MET A C 1
ATOM 824 O O . MET A 1 107 ? -18.769 10.192 22.786 1.00 93.25 107 MET A O 1
ATOM 828 N N . LEU A 1 108 ? -17.060 8.767 22.492 1.00 92.50 108 LEU A N 1
ATOM 829 C CA . LEU A 1 108 ? -17.801 7.756 21.728 1.00 92.50 108 LEU A CA 1
ATOM 830 C C . LEU A 1 108 ? -18.922 7.082 22.5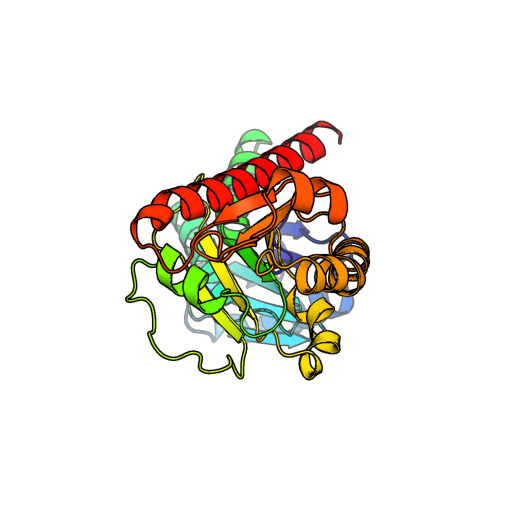30 1.00 92.50 108 LEU A C 1
ATOM 832 O O . LEU A 1 108 ? -19.876 6.585 21.940 1.00 92.50 108 LEU A O 1
ATOM 836 N N . GLN A 1 109 ? -18.835 7.088 23.861 1.00 93.00 109 GLN A N 1
ATOM 837 C CA . GLN A 1 109 ? -19.905 6.606 24.739 1.00 93.00 109 GLN A CA 1
ATOM 838 C C . GLN A 1 109 ? -21.008 7.644 24.971 1.00 93.00 109 GLN A C 1
ATOM 840 O O . GLN A 1 109 ? -22.076 7.290 25.468 1.00 93.00 109 GLN A O 1
ATOM 845 N N . ASN A 1 110 ? -20.775 8.920 24.645 1.00 92.62 110 ASN A N 1
ATOM 846 C CA . ASN A 1 110 ? -21.768 9.965 24.847 1.00 92.62 110 ASN A CA 1
ATOM 847 C C . ASN A 1 110 ? -22.890 9.839 23.796 1.00 92.62 110 ASN A C 1
ATOM 849 O O . ASN A 1 110 ? -22.630 10.063 22.610 1.00 92.62 110 ASN A O 1
ATOM 853 N N . PRO A 1 111 ? -24.149 9.570 24.195 1.00 88.62 111 PRO A N 1
ATOM 854 C CA . PRO A 1 111 ? -25.265 9.467 23.253 1.00 88.62 111 PRO A CA 1
ATOM 855 C C . PRO A 1 111 ? -25.548 10.781 22.507 1.00 88.62 111 PRO A C 1
ATOM 857 O O . PRO A 1 111 ? -26.145 10.757 21.436 1.00 88.62 111 PRO A O 1
ATOM 860 N N . ASN A 1 112 ? -25.084 11.918 23.039 1.00 92.75 112 ASN A N 1
ATOM 861 C CA . ASN A 1 112 ? -25.244 13.247 22.446 1.00 92.75 112 ASN A CA 1
ATOM 862 C C . ASN A 1 112 ? -24.006 13.715 21.657 1.00 92.75 112 ASN A C 1
ATOM 864 O O . ASN A 1 112 ? -23.852 14.914 21.413 1.00 92.75 112 ASN A O 1
ATOM 868 N N . LEU A 1 113 ? -23.091 12.810 21.287 1.00 92.56 113 LEU A N 1
ATOM 869 C CA . LEU A 1 113 ? -21.925 13.159 20.474 1.00 92.56 113 LEU A CA 1
ATOM 870 C C . LEU A 1 113 ? -22.368 13.779 19.139 1.00 92.56 113 LEU A C 1
ATOM 872 O O . LEU A 1 113 ? -23.125 13.178 18.374 1.00 92.56 113 LEU A O 1
ATOM 876 N N . THR A 1 114 ? -21.874 14.981 18.840 1.00 92.62 114 THR A N 1
ATOM 877 C CA . THR A 1 114 ? -22.218 15.670 17.593 1.00 92.62 114 THR A CA 1
ATOM 878 C C . THR A 1 114 ? -21.628 14.947 16.383 1.00 92.62 114 THR A C 1
ATOM 880 O O . THR A 1 114 ? -20.564 14.326 16.458 1.00 92.62 114 THR A O 1
ATOM 883 N N . LYS A 1 115 ? -22.296 15.065 15.228 1.00 86.06 115 LYS A N 1
ATOM 884 C CA . LYS A 1 115 ? -21.803 14.499 13.961 1.00 86.06 115 LYS A CA 1
ATOM 885 C C . LYS A 1 115 ? -20.414 15.025 13.596 1.00 86.06 115 LYS A C 1
ATOM 887 O O . LYS A 1 115 ? -19.569 14.248 13.176 1.00 86.06 115 LYS A O 1
ATOM 892 N N . GLU A 1 116 ? -20.174 16.318 13.801 1.00 86.38 116 GLU A N 1
ATOM 893 C CA . GLU A 1 116 ? -18.884 16.970 13.538 1.00 86.38 116 GLU A CA 1
ATOM 894 C C . GLU A 1 116 ? -17.761 16.355 14.373 1.00 86.38 116 GLU A C 1
ATOM 896 O O . GLU A 1 116 ? -16.710 16.004 13.841 1.00 86.38 116 GLU A O 1
ATOM 901 N N . LYS A 1 117 ? -17.999 16.146 15.674 1.00 88.06 117 LYS A N 1
ATOM 902 C CA . LYS A 1 117 ? -16.990 15.556 16.554 1.00 88.06 117 LYS A CA 1
ATOM 903 C C . LYS A 1 117 ? -16.765 14.080 16.248 1.00 88.06 117 LYS A C 1
ATOM 905 O O . LYS A 1 117 ? -15.630 13.615 16.295 1.00 88.06 117 LYS A O 1
ATOM 910 N N . ARG A 1 118 ? -17.822 13.348 15.886 1.00 88.06 118 ARG A N 1
ATOM 911 C CA . ARG A 1 118 ? -17.695 11.964 15.415 1.00 88.06 118 ARG A CA 1
ATOM 912 C C . ARG A 1 118 ? -16.852 11.882 14.140 1.00 88.06 118 ARG A C 1
ATOM 914 O O . ARG A 1 118 ? -15.971 11.034 14.068 1.00 88.06 118 ARG A O 1
ATOM 921 N N . LEU A 1 119 ? -17.065 12.795 13.192 1.00 80.25 119 LEU A N 1
ATOM 922 C CA . LEU A 1 119 ? -16.282 12.874 11.961 1.00 80.25 119 LEU A CA 1
ATOM 923 C C . LEU A 1 119 ? -14.808 13.218 12.233 1.00 80.25 119 LEU A C 1
ATOM 925 O O . LEU A 1 119 ? -13.932 12.646 11.600 1.00 80.25 119 LEU A O 1
ATOM 929 N N . GLU A 1 120 ? -14.514 14.094 13.198 1.00 86.62 120 GLU A N 1
ATOM 930 C CA . GLU A 1 120 ? -13.134 14.393 13.620 1.00 86.62 120 GLU A CA 1
ATOM 931 C C . GLU A 1 120 ? -12.412 13.156 14.185 1.00 86.62 120 GLU A C 1
ATOM 933 O O . GLU A 1 120 ? -11.235 12.921 13.890 1.00 86.62 120 GLU A O 1
ATOM 938 N N . ILE A 1 121 ? -13.115 12.358 14.998 1.00 91.00 121 ILE A N 1
ATOM 939 C CA . ILE A 1 121 ? -12.587 11.092 15.524 1.00 91.00 121 ILE A CA 1
ATOM 940 C C . ILE A 1 121 ? -12.322 10.134 14.361 1.00 91.00 121 ILE A C 1
ATOM 942 O O . ILE A 1 121 ? -11.222 9.596 14.256 1.00 91.00 121 ILE A O 1
ATOM 946 N N . GLU A 1 122 ? -13.299 9.961 13.469 1.00 88.12 122 GLU A N 1
ATOM 947 C CA . GLU A 1 122 ? -13.174 9.098 12.292 1.00 88.12 122 GLU A CA 1
ATOM 948 C C . GLU A 1 122 ? -12.013 9.513 11.385 1.00 88.12 122 GLU A C 1
ATOM 950 O O . GLU A 1 122 ? -11.230 8.652 11.004 1.00 88.12 122 GLU A O 1
ATOM 955 N N . ASP A 1 123 ? -11.843 10.803 11.092 1.00 78.06 123 ASP A N 1
ATOM 956 C CA . ASP A 1 123 ? -10.727 11.320 10.288 1.00 78.06 123 ASP A CA 1
ATOM 957 C C . ASP A 1 123 ? -9.371 11.060 10.961 1.00 78.06 123 ASP A C 1
ATOM 959 O O . ASP A 1 123 ? -8.401 10.676 10.308 1.00 78.06 123 ASP A O 1
ATOM 963 N N . THR A 1 124 ? -9.299 11.202 12.288 1.00 86.44 124 THR A N 1
ATOM 964 C CA . THR A 1 124 ? -8.072 10.899 13.038 1.00 86.44 124 THR A CA 1
ATOM 965 C C . THR A 1 124 ? -7.718 9.411 12.962 1.00 86.44 124 THR A C 1
ATOM 967 O O . THR A 1 124 ? -6.561 9.069 12.716 1.00 86.44 124 THR A O 1
ATOM 970 N N . LEU A 1 125 ? -8.701 8.524 13.148 1.00 88.75 125 LEU A N 1
ATOM 971 C CA . LEU A 1 125 ? -8.495 7.076 13.064 1.00 88.75 125 LEU A CA 1
ATOM 972 C C . LEU A 1 125 ? -8.176 6.634 11.632 1.00 88.75 125 LEU A C 1
ATOM 974 O O . LEU A 1 125 ? -7.256 5.847 11.419 1.00 88.75 125 LEU A O 1
ATOM 978 N N . ASP A 1 126 ? -8.886 7.181 10.646 1.00 82.25 126 ASP A N 1
ATOM 979 C CA . ASP A 1 126 ? -8.650 6.912 9.231 1.00 82.25 126 ASP A CA 1
ATOM 980 C C . ASP A 1 126 ? -7.230 7.275 8.836 1.00 82.25 126 ASP A C 1
ATOM 982 O O . ASP A 1 126 ? -6.583 6.483 8.154 1.00 82.25 126 ASP A O 1
ATOM 986 N N . LYS A 1 127 ? -6.710 8.419 9.292 1.00 76.81 127 LYS A N 1
ATOM 987 C CA . LYS A 1 127 ? -5.321 8.805 9.032 1.00 76.81 127 LYS A CA 1
ATOM 988 C C . LYS A 1 127 ? -4.355 7.726 9.503 1.00 76.81 127 LYS A C 1
ATOM 990 O O . LYS A 1 127 ? -3.582 7.256 8.681 1.00 76.81 127 LYS A O 1
ATOM 995 N N . ILE A 1 128 ? -4.463 7.259 10.748 1.00 81.38 128 ILE A N 1
ATOM 996 C CA . ILE A 1 128 ? -3.602 6.194 11.305 1.00 81.38 128 ILE A CA 1
ATOM 997 C C . ILE A 1 128 ? -3.698 4.896 10.486 1.00 81.38 128 ILE A C 1
ATOM 999 O O . ILE A 1 128 ? -2.705 4.222 10.217 1.00 81.38 128 ILE A O 1
ATOM 1003 N N . LEU A 1 129 ? -4.907 4.539 10.058 1.00 77.88 129 LEU A N 1
ATOM 1004 C CA . LEU A 1 129 ? -5.173 3.271 9.378 1.00 77.88 129 LEU A CA 1
ATOM 1005 C C . LEU A 1 129 ? -4.754 3.278 7.906 1.00 77.88 129 LEU A C 1
ATOM 1007 O O . LEU A 1 129 ? -4.316 2.253 7.369 1.00 77.88 129 LEU A O 1
ATOM 1011 N N . THR A 1 130 ? -4.877 4.434 7.258 1.00 69.19 130 THR A N 1
ATOM 1012 C CA . THR A 1 130 ? -4.663 4.609 5.819 1.00 69.19 130 THR A CA 1
ATOM 1013 C C . THR A 1 130 ? -3.279 5.115 5.454 1.00 69.19 130 THR A C 1
ATOM 1015 O O . THR A 1 130 ? -2.986 5.098 4.265 1.00 69.19 130 THR A O 1
ATOM 1018 N N . THR A 1 131 ? -2.426 5.452 6.433 1.00 64.44 131 THR A N 1
ATOM 1019 C CA . THR A 1 131 ? -1.110 6.084 6.229 1.00 64.44 131 THR A CA 1
ATOM 1020 C C . THR A 1 131 ? -0.185 5.377 5.250 1.00 64.44 131 THR A C 1
ATOM 1022 O O . THR A 1 131 ? 0.712 6.027 4.741 1.00 64.44 131 THR A O 1
ATOM 1025 N N . GLU A 1 132 ? -0.326 4.080 4.981 1.00 73.19 132 GLU A N 1
ATOM 1026 C CA . GLU A 1 132 ? 0.645 3.358 4.158 1.00 73.19 132 GLU A CA 1
ATOM 1027 C C . GLU A 1 132 ? 0.165 3.144 2.730 1.00 73.19 132 GLU A C 1
ATOM 1029 O O . GLU A 1 132 ? -0.776 2.389 2.461 1.00 73.19 132 GLU A O 1
ATOM 1034 N N . ILE A 1 133 ? 0.897 3.740 1.794 1.00 80.38 133 ILE A N 1
ATOM 1035 C CA . ILE A 1 133 ? 0.723 3.507 0.370 1.00 80.38 133 ILE A CA 1
ATOM 1036 C C . ILE A 1 133 ? 1.783 2.528 -0.116 1.00 80.38 133 ILE A C 1
ATOM 1038 O O . ILE A 1 133 ? 2.982 2.810 -0.144 1.00 80.38 133 ILE A O 1
ATOM 1042 N N . LYS A 1 134 ? 1.316 1.359 -0.549 1.00 85.00 134 LYS A N 1
ATOM 1043 C CA . LYS A 1 134 ? 2.132 0.335 -1.184 1.00 85.00 134 LYS A CA 1
ATOM 1044 C C . LYS A 1 134 ? 2.336 0.667 -2.660 1.00 85.00 134 LYS A C 1
ATOM 1046 O O . LYS A 1 134 ? 1.396 0.653 -3.466 1.00 85.00 134 LYS A O 1
ATOM 1051 N N . VAL A 1 135 ? 3.600 0.889 -3.004 1.00 90.19 135 VAL A N 1
ATOM 1052 C CA . VAL A 1 135 ? 4.112 1.075 -4.362 1.00 90.19 135 VAL A CA 1
ATOM 1053 C C . VAL A 1 135 ? 4.872 -0.185 -4.771 1.00 90.19 135 VAL A C 1
ATOM 1055 O O . VAL A 1 135 ? 5.786 -0.624 -4.079 1.00 90.19 135 VAL A O 1
ATOM 1058 N N . ALA A 1 136 ? 4.496 -0.790 -5.893 1.00 90.62 136 ALA A N 1
ATOM 1059 C CA . ALA A 1 136 ? 5.068 -2.045 -6.375 1.00 90.62 136 ALA A CA 1
ATOM 1060 C C . ALA A 1 136 ? 5.942 -1.838 -7.616 1.00 90.62 136 ALA A C 1
ATOM 1062 O O . ALA A 1 136 ? 5.452 -1.320 -8.619 1.00 90.62 136 ALA A O 1
ATOM 1063 N N . LEU A 1 137 ? 7.185 -2.325 -7.591 1.00 92.31 137 LEU A N 1
ATOM 1064 C CA . LEU A 1 137 ? 8.032 -2.452 -8.779 1.00 92.31 137 LEU A CA 1
ATOM 1065 C C . LEU A 1 137 ? 7.776 -3.798 -9.458 1.00 92.31 137 LEU A C 1
ATOM 1067 O O . LEU A 1 137 ? 8.030 -4.863 -8.899 1.00 92.31 137 LEU A O 1
ATOM 1071 N N . VAL A 1 138 ? 7.290 -3.759 -10.692 1.00 91.88 138 VAL A N 1
ATOM 1072 C CA . VAL A 1 138 ? 6.692 -4.903 -11.390 1.00 91.88 138 VAL A CA 1
ATOM 1073 C C . VAL A 1 138 ? 7.356 -5.031 -12.754 1.00 91.88 138 VAL A C 1
ATOM 1075 O O . VAL A 1 138 ? 7.377 -4.081 -13.515 1.00 91.88 138 VAL A O 1
ATOM 1078 N N . GLY A 1 139 ? 7.935 -6.181 -13.079 1.00 91.56 139 GLY A N 1
ATOM 1079 C CA . GLY A 1 139 ? 8.610 -6.427 -14.362 1.00 91.56 139 GLY A CA 1
ATOM 1080 C C . GLY A 1 139 ? 9.533 -7.647 -14.317 1.00 91.56 139 GLY A C 1
ATOM 1081 O O . GLY A 1 139 ? 9.803 -8.183 -13.237 1.00 91.56 139 GLY A O 1
ATOM 1082 N N . PHE A 1 140 ? 10.038 -8.083 -15.471 1.00 90.69 140 PHE A N 1
ATOM 1083 C CA . PHE A 1 140 ? 10.907 -9.265 -15.592 1.00 90.69 140 PHE A CA 1
ATOM 1084 C C . PHE A 1 140 ? 12.220 -9.167 -14.788 1.00 90.69 140 PHE A C 1
ATOM 1086 O O . PHE A 1 140 ? 12.547 -8.154 -14.168 1.00 90.69 140 PHE A O 1
ATOM 1093 N N . GLY A 1 141 ? 12.986 -10.255 -14.734 1.00 88.31 141 GLY A N 1
ATOM 1094 C CA . GLY A 1 141 ? 14.319 -10.278 -14.134 1.00 88.31 141 GLY A CA 1
ATOM 1095 C C . GLY A 1 141 ? 15.304 -9.418 -14.930 1.00 88.31 141 GLY A C 1
ATOM 1096 O O . GLY A 1 141 ? 15.160 -9.261 -16.136 1.00 88.31 141 GLY A O 1
ATOM 1097 N N . GLY A 1 142 ? 16.296 -8.825 -14.260 1.00 87.81 142 GLY A N 1
ATOM 1098 C CA . GLY A 1 142 ? 17.393 -8.108 -14.932 1.00 87.81 142 GLY A CA 1
ATOM 1099 C C . GLY A 1 142 ? 17.026 -6.772 -15.593 1.00 87.81 142 GLY A C 1
ATOM 1100 O O . GLY A 1 142 ? 17.878 -6.139 -16.211 1.00 87.81 142 GLY A O 1
ATOM 1101 N N . ILE A 1 143 ? 15.785 -6.300 -15.463 1.00 91.75 143 ILE A N 1
ATOM 1102 C CA . ILE A 1 143 ? 15.322 -5.027 -16.046 1.00 91.75 143 ILE A CA 1
ATOM 1103 C C . ILE A 1 143 ? 15.576 -3.797 -15.155 1.00 91.75 143 ILE A C 1
ATOM 1105 O O . ILE A 1 143 ? 15.321 -2.681 -15.592 1.00 91.75 143 ILE A O 1
ATOM 1109 N N . GLY A 1 144 ? 16.115 -3.980 -13.940 1.00 90.75 144 GLY A N 1
ATOM 1110 C CA . GLY A 1 144 ? 16.577 -2.889 -13.063 1.00 90.75 144 GLY A CA 1
ATOM 1111 C C . GLY A 1 144 ? 15.657 -2.494 -11.898 1.00 90.75 144 GLY A C 1
ATOM 1112 O O . GLY A 1 144 ? 15.823 -1.410 -11.352 1.00 90.75 144 GLY A O 1
ATOM 1113 N N . LYS A 1 145 ? 14.705 -3.345 -11.484 1.00 92.00 145 LYS A N 1
ATOM 1114 C CA . LYS A 1 145 ? 13.807 -3.060 -10.338 1.00 92.00 145 LYS A CA 1
ATOM 1115 C C . LYS A 1 145 ? 14.565 -2.859 -9.025 1.00 92.00 145 LYS A C 1
ATOM 1117 O O . LYS A 1 145 ? 14.409 -1.829 -8.386 1.00 92.00 145 LYS A O 1
ATOM 1122 N N . THR A 1 146 ? 15.463 -3.781 -8.683 1.00 87.75 146 THR A N 1
ATOM 1123 C CA . THR A 1 146 ? 16.310 -3.672 -7.485 1.00 87.75 146 THR A CA 1
ATOM 1124 C C . THR A 1 146 ? 17.229 -2.453 -7.539 1.00 87.75 146 THR A C 1
ATOM 1126 O O . THR A 1 146 ? 17.448 -1.796 -6.525 1.00 87.75 146 THR A O 1
ATOM 1129 N N . THR A 1 147 ? 17.716 -2.096 -8.729 1.00 90.56 147 THR A N 1
ATOM 1130 C CA . THR A 1 147 ? 18.488 -0.868 -8.947 1.00 90.56 147 THR A CA 1
ATOM 1131 C C . THR A 1 147 ? 17.654 0.374 -8.634 1.00 90.56 147 THR A C 1
ATOM 1133 O O . THR A 1 147 ? 18.088 1.207 -7.850 1.00 90.56 147 THR A O 1
ATOM 1136 N N . MET A 1 148 ? 16.427 0.464 -9.157 1.00 91.56 148 MET A N 1
ATOM 1137 C CA . MET A 1 148 ? 15.496 1.557 -8.841 1.00 91.56 148 MET A CA 1
ATOM 1138 C C . MET A 1 148 ? 15.143 1.607 -7.355 1.00 91.56 148 MET A C 1
ATOM 1140 O O . MET A 1 148 ? 15.129 2.678 -6.758 1.00 91.56 148 MET A O 1
ATOM 1144 N N . TYR A 1 149 ? 14.892 0.449 -6.746 1.00 89.44 149 TYR A N 1
ATOM 1145 C CA . TYR A 1 149 ? 14.619 0.334 -5.318 1.00 89.44 149 TYR A CA 1
ATOM 1146 C C . TYR A 1 149 ? 15.745 0.941 -4.469 1.00 89.44 149 TYR A C 1
ATOM 1148 O O . TYR A 1 149 ? 15.470 1.668 -3.515 1.00 89.44 149 TYR A O 1
ATOM 1156 N N . ARG A 1 150 ? 17.008 0.691 -4.834 1.00 88.12 150 ARG A N 1
ATOM 1157 C CA . ARG A 1 150 ? 18.181 1.295 -4.181 1.00 88.12 150 ARG A CA 1
ATOM 1158 C C . ARG A 1 150 ? 18.346 2.777 -4.517 1.00 88.12 150 ARG A C 1
ATOM 1160 O O . ARG A 1 150 ? 18.621 3.564 -3.615 1.00 88.12 150 ARG A O 1
ATOM 1167 N N . LEU A 1 151 ? 18.109 3.160 -5.773 1.00 90.62 151 LEU A N 1
ATOM 1168 C CA . LEU A 1 151 ? 18.190 4.545 -6.243 1.00 90.62 151 LEU A CA 1
ATOM 1169 C C . LEU A 1 151 ? 17.264 5.468 -5.439 1.00 90.62 151 LEU A C 1
ATOM 1171 O O . LEU A 1 151 ? 17.715 6.497 -4.945 1.00 90.62 151 LEU A O 1
ATOM 1175 N N . VAL A 1 152 ? 15.997 5.082 -5.235 1.00 88.81 152 VAL A N 1
ATOM 1176 C CA . VAL A 1 152 ? 15.042 5.870 -4.425 1.00 88.81 152 VAL A CA 1
ATOM 1177 C C . VAL A 1 152 ? 15.554 6.074 -2.999 1.00 88.81 152 VAL A C 1
ATOM 1179 O O . VAL A 1 152 ? 15.416 7.159 -2.435 1.00 88.81 152 VAL A O 1
ATOM 1182 N N . GLN A 1 153 ? 16.198 5.054 -2.432 1.00 82.50 153 GLN A N 1
ATOM 1183 C CA . GLN A 1 153 ? 16.765 5.106 -1.085 1.00 82.50 153 GLN A CA 1
ATOM 1184 C C . GLN A 1 153 ? 18.066 5.911 -0.991 1.00 82.50 153 GLN A C 1
ATOM 1186 O O . GLN A 1 153 ? 18.576 6.087 0.110 1.00 82.50 153 GLN A O 1
ATOM 1191 N N . GLY A 1 154 ? 18.634 6.365 -2.112 1.00 84.12 154 GLY A N 1
ATOM 1192 C CA . GLY A 1 154 ? 19.966 6.969 -2.121 1.00 84.12 154 GLY A CA 1
ATOM 1193 C C . GLY A 1 154 ? 21.075 5.985 -1.745 1.00 84.12 154 GLY A C 1
ATOM 1194 O O . GLY A 1 154 ? 22.122 6.408 -1.267 1.00 84.12 154 GLY A O 1
ATOM 1195 N N . GLN A 1 155 ? 20.838 4.682 -1.916 1.00 85.00 155 GLN A N 1
ATOM 1196 C CA . GLN A 1 155 ? 21.848 3.650 -1.697 1.00 85.00 155 GLN A CA 1
ATOM 1197 C C . GLN A 1 155 ? 22.760 3.512 -2.914 1.00 85.00 155 GLN A C 1
ATOM 1199 O O . GLN A 1 155 ? 22.365 3.818 -4.041 1.00 85.00 155 GLN A O 1
ATOM 1204 N N . GLU A 1 156 ? 23.957 2.969 -2.693 1.00 81.19 156 GLU A N 1
ATOM 1205 C CA . GLU A 1 156 ? 24.873 2.645 -3.782 1.00 81.19 156 GLU A CA 1
ATOM 1206 C C . GLU A 1 156 ? 24.256 1.647 -4.770 1.00 81.19 156 GLU A C 1
ATOM 1208 O O . GLU A 1 156 ? 23.662 0.615 -4.412 1.00 81.19 156 GLU A O 1
ATOM 1213 N N . ILE A 1 157 ? 24.424 1.980 -6.047 1.00 79.75 157 ILE A N 1
ATOM 1214 C CA . ILE A 1 157 ? 23.944 1.190 -7.169 1.00 79.75 157 ILE A CA 1
ATOM 1215 C C . ILE A 1 157 ? 24.877 -0.017 -7.331 1.00 79.75 157 ILE A C 1
ATOM 1217 O O . ILE A 1 157 ? 26.079 0.163 -7.517 1.00 79.75 157 ILE A O 1
ATOM 1221 N N . PRO A 1 158 ? 24.359 -1.254 -7.244 1.00 66.94 158 PRO A N 1
ATOM 1222 C CA . PRO A 1 158 ? 25.188 -2.444 -7.319 1.00 66.94 158 PRO A CA 1
ATOM 1223 C C . PRO A 1 158 ? 25.781 -2.594 -8.720 1.00 66.94 158 PRO A C 1
ATOM 1225 O O . PRO A 1 158 ? 25.069 -2.462 -9.715 1.00 66.94 158 PRO A O 1
ATOM 1228 N N . LEU A 1 159 ? 27.073 -2.921 -8.776 1.00 62.31 159 LEU A N 1
ATOM 1229 C CA . LEU A 1 159 ? 27.768 -3.272 -10.018 1.00 62.31 159 LEU A CA 1
ATOM 1230 C C . LEU A 1 159 ? 27.397 -4.691 -10.493 1.00 62.31 159 LEU A C 1
ATOM 1232 O O . LEU A 1 159 ? 27.408 -4.964 -11.693 1.00 62.31 159 LEU A O 1
ATOM 1236 N N . ASP A 1 160 ? 26.985 -5.563 -9.566 1.00 57.19 160 ASP A N 1
ATOM 1237 C CA . ASP A 1 160 ? 26.657 -6.961 -9.842 1.00 57.19 160 ASP A CA 1
ATOM 1238 C C . ASP A 1 160 ? 25.144 -7.194 -9.987 1.00 57.19 160 ASP A C 1
ATOM 1240 O O . ASP A 1 160 ? 24.342 -6.882 -9.102 1.00 57.19 160 ASP A O 1
ATOM 1244 N N . ASN A 1 161 ? 24.742 -7.818 -11.099 1.00 58.94 161 ASN A N 1
ATOM 1245 C CA . ASN A 1 161 ? 23.350 -8.179 -11.393 1.00 58.94 161 ASN A CA 1
ATOM 1246 C C . ASN A 1 161 ? 22.946 -9.501 -10.712 1.00 58.94 161 ASN A C 1
ATOM 1248 O O . ASN A 1 161 ? 22.642 -10.489 -11.385 1.00 58.94 161 ASN A O 1
ATOM 1252 N N . LEU A 1 162 ? 22.936 -9.539 -9.378 1.00 58.69 162 LEU A N 1
ATOM 1253 C CA . LEU A 1 162 ? 22.447 -10.708 -8.641 1.00 58.69 162 LEU A CA 1
ATOM 1254 C C . LEU A 1 162 ? 20.908 -10.796 -8.718 1.00 58.69 162 LEU A C 1
ATOM 1256 O O . LEU A 1 162 ? 20.224 -9.821 -8.397 1.00 58.69 162 LEU A O 1
ATOM 1260 N N . PRO A 1 163 ? 20.324 -11.942 -9.124 1.00 55.19 163 PRO A N 1
ATOM 1261 C CA . PRO A 1 163 ? 18.874 -12.098 -9.164 1.00 55.19 163 PRO A CA 1
ATOM 1262 C C . PRO A 1 163 ? 18.259 -12.001 -7.764 1.00 55.19 163 PRO A C 1
ATOM 1264 O O . PRO A 1 163 ? 18.657 -12.729 -6.856 1.00 55.19 163 PRO A O 1
ATOM 1267 N N . THR A 1 164 ? 17.221 -11.182 -7.598 1.00 56.62 164 THR A N 1
ATOM 1268 C CA . THR A 1 164 ? 16.434 -11.147 -6.357 1.00 56.62 164 THR A CA 1
ATOM 1269 C C . THR A 1 164 ? 15.762 -12.506 -6.151 1.00 56.62 164 THR A C 1
ATOM 1271 O O . THR A 1 164 ? 14.989 -12.955 -7.004 1.00 56.62 164 THR A O 1
ATOM 1274 N N . MET A 1 165 ? 16.091 -13.188 -5.051 1.00 54.94 165 MET A N 1
ATOM 1275 C CA . MET A 1 165 ? 15.539 -14.513 -4.736 1.00 54.94 165 MET A CA 1
ATOM 1276 C C . MET A 1 165 ? 14.165 -14.436 -4.056 1.00 54.94 165 MET A C 1
ATOM 1278 O O . MET A 1 165 ? 13.343 -15.323 -4.268 1.00 54.94 165 MET A O 1
ATOM 1282 N N . PHE A 1 166 ? 13.906 -13.368 -3.293 1.00 61.25 166 PHE A N 1
ATOM 1283 C CA . PHE A 1 166 ? 12.686 -13.157 -2.503 1.00 61.25 166 PHE A CA 1
ATOM 1284 C C . PHE A 1 166 ? 12.089 -11.757 -2.734 1.00 61.25 166 PHE A C 1
ATOM 1286 O O . PHE A 1 166 ? 12.514 -11.028 -3.629 1.00 61.25 166 PHE A O 1
ATOM 1293 N N . VAL A 1 167 ? 11.070 -11.402 -1.950 1.00 58.22 167 VAL A N 1
ATOM 1294 C CA . VAL A 1 167 ? 10.453 -10.071 -1.928 1.00 58.22 167 VAL A CA 1
ATOM 1295 C C . VAL A 1 167 ? 11.190 -9.195 -0.926 1.00 58.22 167 VAL A C 1
ATOM 1297 O O . VAL A 1 167 ? 11.382 -9.609 0.215 1.00 58.22 167 VAL A O 1
ATOM 1300 N N . THR A 1 168 ? 11.554 -7.983 -1.332 1.00 61.94 168 THR A N 1
ATOM 1301 C CA . THR A 1 168 ? 12.115 -6.972 -0.431 1.00 61.94 168 THR A CA 1
ATOM 1302 C C . THR A 1 168 ? 11.151 -5.796 -0.373 1.00 61.94 168 THR A C 1
ATOM 1304 O O . THR A 1 168 ? 10.685 -5.333 -1.412 1.00 61.94 168 THR A O 1
ATOM 1307 N N . TYR A 1 169 ? 10.854 -5.288 0.819 1.00 66.00 169 TYR A N 1
ATOM 1308 C CA . TYR A 1 169 ? 10.124 -4.033 0.974 1.00 66.00 169 TYR A CA 1
ATOM 1309 C C . TYR A 1 169 ? 10.803 -3.149 2.008 1.00 66.00 169 TYR A C 1
ATOM 1311 O O . TYR A 1 169 ? 11.470 -3.638 2.921 1.00 66.00 169 TYR A O 1
ATOM 1319 N N . LYS A 1 170 ? 10.631 -1.836 1.857 1.00 69.00 170 LYS A N 1
ATOM 1320 C CA . LYS A 1 170 ? 11.041 -0.867 2.869 1.00 69.00 170 LYS A CA 1
ATOM 1321 C C . LYS A 1 170 ? 10.176 0.379 2.811 1.00 69.00 170 LYS A C 1
ATOM 1323 O O . LYS A 1 170 ? 9.674 0.768 1.754 1.00 69.00 170 LYS A O 1
ATOM 1328 N N . LYS A 1 171 ? 10.042 0.993 3.979 1.00 70.12 171 LYS A N 1
ATOM 1329 C CA . LYS A 1 171 ? 9.441 2.302 4.177 1.00 70.12 171 LYS A CA 1
ATOM 1330 C C . LYS A 1 171 ? 10.392 3.392 3.679 1.00 70.12 171 LYS A C 1
ATOM 1332 O O . LYS A 1 171 ? 11.544 3.442 4.112 1.00 70.12 171 LYS A O 1
ATOM 1337 N N . LEU A 1 172 ? 9.935 4.226 2.749 1.00 72.62 172 LEU A N 1
ATOM 1338 C CA . LEU A 1 172 ? 10.683 5.417 2.349 1.00 72.62 172 LEU A CA 1
ATOM 1339 C C . LEU A 1 172 ? 10.683 6.421 3.510 1.00 72.62 172 LEU A C 1
ATOM 1341 O O . LEU A 1 172 ? 9.689 6.543 4.223 1.00 72.62 172 LEU A O 1
ATOM 1345 N N . GLU A 1 173 ? 11.807 7.113 3.708 1.00 68.94 173 GLU A N 1
ATOM 1346 C CA . GLU A 1 173 ? 11.949 8.124 4.769 1.00 68.94 173 GLU A CA 1
ATOM 1347 C C . GLU A 1 173 ? 11.070 9.352 4.504 1.00 68.94 173 GLU A C 1
ATOM 1349 O O . GLU A 1 173 ? 10.540 9.965 5.428 1.00 68.94 173 GLU A O 1
ATOM 1354 N N . GLU A 1 174 ? 10.876 9.682 3.229 1.00 68.06 174 GLU A N 1
ATOM 1355 C CA . GLU A 1 174 ? 10.004 10.767 2.800 1.00 68.06 174 GLU A CA 1
ATOM 1356 C C . GLU A 1 174 ? 8.533 10.341 2.859 1.00 68.06 174 GLU A C 1
ATOM 1358 O O . GLU A 1 174 ? 8.137 9.311 2.305 1.00 68.06 174 GLU A O 1
ATOM 1363 N N . LYS A 1 175 ? 7.708 11.176 3.500 1.00 66.56 175 LYS A N 1
ATOM 1364 C CA . LYS A 1 175 ? 6.247 11.072 3.446 1.00 66.56 175 LYS A CA 1
ATOM 1365 C C . LYS A 1 175 ? 5.707 11.888 2.279 1.00 66.56 175 LYS A C 1
ATOM 1367 O O . LYS A 1 175 ? 6.207 12.972 1.988 1.00 66.56 175 LYS A O 1
ATOM 1372 N N . ILE A 1 176 ? 4.636 11.407 1.655 1.00 64.69 176 ILE A N 1
ATOM 1373 C CA . ILE A 1 176 ? 3.921 12.141 0.603 1.00 64.69 176 ILE A CA 1
ATOM 1374 C C . ILE A 1 176 ? 2.482 12.341 1.048 1.00 64.69 176 ILE A C 1
ATOM 1376 O O . ILE A 1 176 ? 1.768 11.369 1.264 1.00 64.69 176 ILE A O 1
ATOM 1380 N N . ALA A 1 177 ? 2.055 13.602 1.179 1.00 61.41 177 ALA A N 1
ATOM 1381 C CA . ALA A 1 177 ? 0.735 13.961 1.713 1.00 61.41 177 ALA A CA 1
ATOM 1382 C C . ALA A 1 177 ? 0.430 13.264 3.061 1.00 61.41 177 ALA A C 1
ATOM 1384 O O . ALA A 1 177 ? -0.642 12.688 3.242 1.00 61.41 177 ALA A O 1
ATOM 1385 N N . ASP A 1 178 ? 1.415 13.266 3.968 1.00 63.47 178 ASP A N 1
ATOM 1386 C CA . ASP A 1 178 ? 1.402 12.593 5.279 1.00 63.47 178 ASP A CA 1
ATOM 1387 C C . ASP A 1 178 ? 1.295 11.058 5.237 1.00 63.47 178 ASP A C 1
ATOM 1389 O O . ASP A 1 178 ? 1.181 10.413 6.280 1.00 63.47 178 ASP A O 1
ATOM 1393 N N . GLN A 1 179 ? 1.399 10.462 4.047 1.00 67.06 179 GLN A N 1
ATOM 1394 C CA . GLN A 1 179 ? 1.401 9.018 3.848 1.00 67.06 179 GLN A CA 1
ATOM 1395 C C . GLN A 1 179 ? 2.826 8.469 3.888 1.00 67.06 179 GLN A C 1
ATOM 1397 O O . GLN A 1 179 ? 3.745 8.982 3.245 1.00 67.06 179 GLN A O 1
ATOM 1402 N N . GLU A 1 180 ? 2.988 7.392 4.633 1.00 72.50 180 GLU A N 1
ATOM 1403 C CA . GLU A 1 180 ? 4.127 6.497 4.607 1.00 72.50 180 GLU A CA 1
ATOM 1404 C C . GLU A 1 180 ? 4.105 5.661 3.329 1.00 72.50 180 GLU A C 1
ATOM 1406 O O . GLU A 1 180 ? 3.057 5.225 2.851 1.00 72.50 180 GLU A O 1
ATOM 1411 N N . ILE A 1 181 ? 5.276 5.428 2.747 1.00 80.19 181 ILE A N 1
ATOM 1412 C CA . ILE A 1 181 ? 5.371 4.774 1.444 1.00 80.19 181 ILE A CA 1
ATOM 1413 C C . ILE A 1 181 ? 6.123 3.477 1.614 1.00 80.19 181 ILE A C 1
ATOM 1415 O O . ILE A 1 181 ? 7.289 3.477 2.003 1.00 80.19 181 ILE A O 1
ATOM 1419 N N . LEU A 1 182 ? 5.474 2.373 1.269 1.00 81.56 182 LEU A N 1
ATOM 1420 C CA . LEU A 1 182 ? 6.105 1.066 1.222 1.00 81.56 182 LEU A CA 1
ATOM 1421 C C . LEU A 1 182 ? 6.476 0.771 -0.226 1.00 81.56 182 LEU A C 1
ATOM 1423 O O . LEU A 1 182 ? 5.596 0.507 -1.048 1.00 81.56 182 LEU A O 1
ATOM 1427 N N . LEU A 1 183 ? 7.769 0.803 -0.545 1.00 83.44 183 LEU A N 1
ATOM 1428 C CA . LEU A 1 183 ? 8.265 0.413 -1.862 1.00 83.44 183 LEU A CA 1
ATOM 1429 C C . LEU A 1 183 ? 8.606 -1.078 -1.854 1.00 83.44 183 LEU A C 1
ATOM 1431 O O . LEU A 1 183 ? 9.436 -1.523 -1.063 1.00 83.44 183 LEU A O 1
ATOM 1435 N N . TRP A 1 184 ? 7.963 -1.838 -2.736 1.00 82.19 184 TRP A N 1
ATOM 1436 C CA . TRP A 1 184 ? 8.122 -3.285 -2.857 1.00 82.19 184 TRP A CA 1
ATOM 1437 C C . TRP A 1 184 ? 8.905 -3.637 -4.123 1.00 82.19 184 TRP A C 1
ATOM 1439 O O . TRP A 1 184 ? 8.469 -3.320 -5.233 1.00 82.19 184 TRP A O 1
ATOM 1449 N N . ASP A 1 185 ? 10.032 -4.326 -3.954 1.00 80.19 185 ASP A N 1
ATOM 1450 C CA . ASP A 1 185 ? 10.819 -4.942 -5.021 1.00 80.19 185 ASP A CA 1
ATOM 1451 C C . ASP A 1 185 ? 10.546 -6.449 -5.067 1.00 80.19 185 ASP A C 1
ATOM 1453 O O . ASP A 1 185 ? 10.825 -7.194 -4.121 1.00 80.19 185 ASP A O 1
ATOM 1457 N N . PHE A 1 186 ? 9.976 -6.902 -6.182 1.00 74.06 186 PHE A N 1
ATOM 1458 C CA . PHE A 1 186 ? 9.641 -8.305 -6.394 1.00 74.06 186 PHE A CA 1
ATOM 1459 C C . PHE A 1 186 ? 10.694 -9.011 -7.248 1.00 74.06 186 PHE A C 1
ATOM 1461 O O . PHE A 1 186 ? 11.177 -8.483 -8.256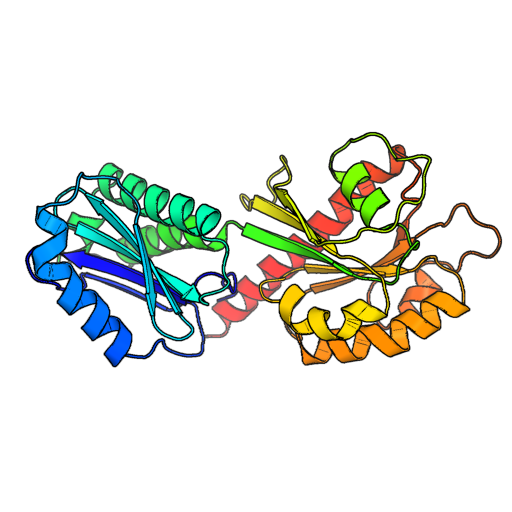 1.00 74.06 186 PHE A O 1
ATOM 1468 N N . ALA A 1 187 ? 10.972 -10.273 -6.917 1.00 68.06 187 ALA A N 1
ATOM 1469 C CA . ALA A 1 187 ? 11.717 -11.164 -7.794 1.00 68.06 187 ALA A CA 1
ATOM 1470 C C . ALA A 1 187 ? 11.042 -11.247 -9.178 1.00 68.06 187 ALA A C 1
ATOM 1472 O O . ALA A 1 187 ? 9.892 -11.659 -9.315 1.00 68.06 187 ALA A O 1
ATOM 1473 N N . GLY A 1 188 ? 11.771 -10.849 -10.224 1.00 61.44 188 GLY A N 1
ATOM 1474 C CA . GLY A 1 188 ? 11.247 -10.775 -11.596 1.00 61.44 188 GLY A CA 1
ATOM 1475 C C . GLY A 1 188 ? 11.349 -12.069 -12.402 1.00 61.44 188 GLY A C 1
ATOM 1476 O O . GLY A 1 188 ? 11.134 -12.040 -13.610 1.00 61.44 188 GLY A O 1
ATOM 1477 N N . GLN A 1 189 ? 11.763 -13.178 -11.788 1.00 66.81 189 GLN A N 1
ATOM 1478 C CA . GLN A 1 189 ? 11.972 -14.426 -12.523 1.00 66.81 189 GLN A CA 1
ATOM 1479 C C . GLN A 1 189 ? 10.625 -15.021 -12.934 1.00 66.81 189 GLN A C 1
ATOM 1481 O O . GLN A 1 189 ? 9.710 -15.098 -12.114 1.00 66.81 189 GLN A O 1
ATOM 1486 N N . GLU A 1 190 ? 10.519 -15.491 -14.177 1.00 65.50 190 GLU A N 1
ATOM 1487 C CA . GLU A 1 190 ? 9.257 -15.987 -14.743 1.00 65.50 190 GLU A CA 1
ATOM 1488 C C . GLU A 1 190 ? 8.622 -17.108 -13.913 1.00 65.50 190 GLU A C 1
ATOM 1490 O O . GLU A 1 190 ? 7.399 -17.167 -13.795 1.00 65.50 190 GLU A O 1
ATOM 1495 N N . ARG A 1 191 ? 9.440 -17.933 -13.246 1.00 65.69 191 ARG A N 1
ATOM 1496 C CA . ARG A 1 191 ? 8.979 -18.997 -12.339 1.00 65.69 191 ARG A CA 1
ATOM 1497 C C . ARG A 1 191 ? 8.128 -18.497 -11.166 1.00 65.69 191 ARG A C 1
ATOM 1499 O O . ARG A 1 191 ? 7.368 -19.269 -10.598 1.00 65.69 191 ARG A O 1
ATOM 1506 N N . PHE A 1 192 ? 8.237 -17.216 -10.811 1.00 69.00 192 PHE A N 1
ATOM 1507 C CA . PHE A 1 192 ? 7.456 -16.601 -9.739 1.00 69.00 192 PHE A CA 1
ATOM 1508 C C . PHE A 1 192 ? 6.194 -15.890 -10.235 1.00 69.00 192 PHE A C 1
ATOM 1510 O O . PHE A 1 192 ? 5.405 -15.459 -9.401 1.00 69.00 192 PHE A O 1
ATOM 1517 N N . THR A 1 193 ? 5.950 -15.808 -11.551 1.00 67.88 193 THR A N 1
ATOM 1518 C CA . THR A 1 193 ? 4.742 -15.196 -12.149 1.00 67.88 193 THR A CA 1
ATOM 1519 C C . THR A 1 193 ? 3.424 -15.634 -11.483 1.00 67.88 193 THR A C 1
ATOM 1521 O O . THR A 1 193 ? 2.587 -14.763 -11.234 1.00 67.88 193 THR A O 1
ATOM 1524 N N . PRO A 1 194 ? 3.217 -16.918 -11.105 1.00 72.94 194 PRO A N 1
ATOM 1525 C CA . PRO A 1 194 ? 1.991 -17.346 -10.421 1.00 72.94 194 PRO A CA 1
ATOM 1526 C C . PRO A 1 194 ? 1.732 -16.658 -9.072 1.00 72.94 194 PRO A C 1
ATOM 1528 O O . PRO A 1 194 ? 0.585 -16.565 -8.647 1.00 72.94 194 PRO A O 1
ATOM 1531 N N . LEU A 1 195 ? 2.774 -16.150 -8.405 1.00 70.62 195 LEU A N 1
ATOM 1532 C CA . LEU A 1 195 ? 2.659 -15.478 -7.107 1.00 70.62 195 LEU A CA 1
ATOM 1533 C C . LEU A 1 195 ? 2.248 -14.006 -7.237 1.00 70.62 195 LEU A C 1
ATOM 1535 O O . LEU A 1 195 ? 1.845 -13.392 -6.254 1.00 70.62 195 LEU A O 1
ATOM 1539 N N . TRP A 1 196 ? 2.314 -13.412 -8.430 1.00 75.38 196 TRP A N 1
ATOM 1540 C CA . TRP A 1 196 ? 2.110 -11.971 -8.612 1.00 75.38 196 TRP A CA 1
ATOM 1541 C C . TRP A 1 196 ? 0.724 -11.479 -8.190 1.00 75.38 196 TRP A C 1
ATOM 1543 O O . TRP A 1 196 ? 0.662 -10.426 -7.556 1.00 75.38 196 TRP A O 1
ATOM 1553 N N . PRO A 1 197 ? -0.379 -12.214 -8.437 1.00 74.81 197 PRO A N 1
ATOM 1554 C CA . PRO A 1 197 ? -1.684 -11.808 -7.932 1.00 74.81 197 PRO A CA 1
ATOM 1555 C C . PRO A 1 197 ? -1.722 -11.638 -6.408 1.00 74.81 197 PRO A C 1
ATOM 1557 O O . PRO A 1 197 ? -2.302 -10.677 -5.899 1.00 74.81 197 PRO A O 1
ATOM 1560 N N . MET A 1 198 ? -1.060 -12.545 -5.686 1.00 66.88 198 MET A N 1
ATOM 1561 C CA . MET A 1 198 ? -0.912 -12.485 -4.232 1.00 66.88 198 MET A CA 1
ATOM 1562 C C . MET A 1 198 ? 0.005 -11.326 -3.825 1.00 66.88 198 MET A C 1
ATOM 1564 O O . MET A 1 198 ? -0.368 -10.508 -2.991 1.00 66.88 198 MET A O 1
ATOM 1568 N N . LEU A 1 199 ? 1.167 -11.198 -4.465 1.00 69.44 199 LEU A N 1
ATOM 1569 C CA . LEU A 1 199 ? 2.171 -10.178 -4.152 1.00 69.44 199 LEU A CA 1
ATOM 1570 C C . LEU A 1 199 ? 1.684 -8.743 -4.395 1.00 69.44 199 LEU A C 1
ATOM 1572 O O . LEU A 1 199 ? 2.048 -7.821 -3.659 1.00 69.44 199 LEU A O 1
ATOM 1576 N N . LEU A 1 200 ? 0.819 -8.554 -5.392 1.00 74.00 200 LEU A N 1
ATOM 1577 C CA . LEU A 1 200 ? 0.191 -7.271 -5.681 1.00 74.00 200 LEU A CA 1
ATOM 1578 C C . LEU A 1 200 ? -0.921 -6.921 -4.691 1.00 74.00 200 LEU A C 1
ATOM 1580 O O . LEU A 1 200 ? -1.342 -5.766 -4.662 1.00 74.00 200 LEU A O 1
ATOM 1584 N N . ARG A 1 201 ? -1.418 -7.853 -3.863 1.00 68.50 201 ARG A N 1
ATOM 1585 C CA . ARG A 1 201 ? -2.455 -7.552 -2.860 1.00 68.50 201 ARG A CA 1
ATOM 1586 C C . ARG A 1 201 ? -2.005 -6.360 -1.994 1.00 68.50 201 ARG A C 1
ATOM 1588 O O . ARG A 1 201 ? -0.821 -6.157 -1.727 1.00 68.50 201 ARG A O 1
ATOM 1595 N N . GLY A 1 202 ? -2.949 -5.468 -1.703 1.00 70.44 202 GLY A N 1
ATOM 1596 C CA . GLY A 1 202 ? -2.661 -4.198 -1.026 1.00 70.44 202 GLY A CA 1
ATOM 1597 C C . GLY A 1 202 ? -1.974 -3.106 -1.845 1.00 70.44 202 GLY A C 1
ATOM 1598 O O . GLY A 1 202 ? -1.959 -1.994 -1.363 1.00 70.44 202 GLY A O 1
ATOM 1599 N N . THR A 1 203 ? -1.477 -3.346 -3.064 1.00 81.25 203 THR A N 1
ATOM 1600 C CA . THR A 1 203 ? -0.853 -2.287 -3.882 1.00 81.25 203 THR A CA 1
ATOM 1601 C C . THR A 1 203 ? -1.851 -1.243 -4.383 1.00 81.25 203 THR A C 1
ATOM 1603 O O . THR A 1 203 ? -2.875 -1.626 -4.961 1.00 81.25 203 THR A O 1
ATOM 1606 N N . GLN A 1 204 ? -1.502 0.039 -4.219 1.00 88.38 204 GLN A N 1
ATOM 1607 C CA . GLN A 1 204 ? -2.216 1.210 -4.748 1.00 88.38 204 GLN A CA 1
ATOM 1608 C C . GLN A 1 204 ? -1.564 1.770 -6.017 1.00 88.38 204 GLN A C 1
ATOM 1610 O O . GLN A 1 204 ? -2.272 2.217 -6.919 1.00 88.38 204 GLN A O 1
ATOM 1615 N N . VAL A 1 205 ? -0.229 1.735 -6.096 1.00 93.81 205 VAL A N 1
ATOM 1616 C CA . VAL A 1 205 ? 0.538 2.247 -7.240 1.00 93.81 205 VAL A CA 1
ATOM 1617 C C . VAL A 1 205 ? 1.466 1.158 -7.766 1.00 93.81 205 VAL A C 1
ATOM 1619 O O . VAL A 1 205 ? 2.198 0.528 -7.005 1.00 93.81 205 VAL A O 1
ATOM 1622 N N . ILE A 1 206 ? 1.451 0.929 -9.073 1.00 95.69 206 ILE A N 1
ATOM 1623 C CA . ILE A 1 206 ? 2.313 -0.035 -9.756 1.00 95.69 206 ILE A CA 1
ATOM 1624 C C . ILE A 1 206 ? 3.231 0.720 -10.713 1.00 95.69 206 ILE A C 1
ATOM 1626 O O . ILE A 1 206 ? 2.757 1.408 -11.616 1.00 95.69 206 ILE A O 1
ATOM 1630 N N . LEU A 1 207 ? 4.539 0.532 -10.546 1.00 96.88 207 LEU A N 1
ATOM 1631 C CA . LEU A 1 207 ? 5.548 0.904 -11.530 1.00 96.88 207 LEU A CA 1
ATOM 1632 C C . LEU A 1 207 ? 5.906 -0.337 -12.358 1.00 96.88 207 LEU A C 1
ATOM 1634 O O . LEU A 1 207 ? 6.634 -1.220 -11.900 1.00 96.88 207 LEU A O 1
ATOM 1638 N N . LEU A 1 208 ? 5.359 -0.419 -13.571 1.00 96.62 208 LEU A N 1
ATOM 1639 C CA . LEU A 1 208 ? 5.609 -1.483 -14.539 1.00 96.62 208 LEU A CA 1
ATOM 1640 C C . LEU A 1 208 ? 6.908 -1.205 -15.308 1.00 96.62 208 LEU A C 1
ATOM 1642 O O . LEU A 1 208 ? 6.939 -0.438 -16.266 1.00 96.62 208 LEU A O 1
ATOM 1646 N N . VAL A 1 209 ? 7.998 -1.824 -14.887 1.00 96.69 209 VAL A N 1
ATOM 1647 C CA . VAL A 1 209 ? 9.338 -1.575 -15.407 1.00 96.69 209 VAL A CA 1
ATOM 1648 C C . VAL A 1 209 ? 9.667 -2.528 -16.565 1.00 96.69 209 VAL A C 1
ATOM 1650 O O . VAL A 1 209 ? 9.419 -3.733 -16.497 1.00 96.69 209 VAL A O 1
ATOM 1653 N N . THR A 1 210 ? 10.285 -1.986 -17.613 1.00 96.44 210 THR A N 1
ATOM 1654 C CA . THR A 1 210 ? 10.810 -2.696 -18.794 1.00 96.44 210 THR A CA 1
ATOM 1655 C C . THR A 1 210 ? 12.183 -2.129 -19.159 1.00 96.44 210 THR A C 1
ATOM 1657 O O . THR A 1 210 ? 12.468 -0.984 -18.824 1.00 96.44 210 THR A O 1
ATOM 1660 N N . ASP A 1 211 ? 13.051 -2.891 -19.830 1.00 94.00 211 ASP A N 1
ATOM 1661 C CA . ASP A 1 211 ? 14.394 -2.422 -20.212 1.00 94.00 211 ASP A CA 1
ATOM 1662 C C . ASP A 1 211 ? 14.504 -1.766 -21.597 1.00 94.00 211 ASP A C 1
ATOM 1664 O O . ASP A 1 211 ? 15.584 -1.691 -22.181 1.00 94.00 211 ASP A O 1
ATOM 1668 N N . SER A 1 212 ? 13.374 -1.272 -22.106 1.00 96.12 212 SER A N 1
ATOM 1669 C CA . SER A 1 212 ? 13.250 -0.470 -23.334 1.00 96.12 212 SER A CA 1
ATOM 1670 C C . SER A 1 212 ? 13.712 -1.154 -24.622 1.00 96.12 212 SER A C 1
ATOM 1672 O O . SER A 1 212 ? 13.740 -0.522 -25.675 1.00 96.12 212 SER A O 1
ATOM 1674 N N . THR A 1 213 ? 14.018 -2.450 -24.590 1.00 97.19 213 THR A N 1
ATOM 1675 C CA . THR A 1 213 ? 14.189 -3.254 -25.803 1.00 97.19 213 THR A CA 1
ATOM 1676 C C . THR A 1 213 ? 12.821 -3.629 -26.381 1.00 97.19 213 THR A C 1
ATOM 1678 O O . THR A 1 213 ? 11.871 -3.886 -25.640 1.00 97.19 213 THR A O 1
ATOM 1681 N N . VAL A 1 214 ? 12.700 -3.688 -27.714 1.00 96.56 214 VAL A N 1
ATOM 1682 C CA . VAL A 1 214 ? 11.429 -4.044 -28.385 1.00 96.56 214 VAL A CA 1
ATOM 1683 C C . VAL A 1 214 ? 10.890 -5.383 -27.883 1.00 96.56 214 VAL A C 1
ATOM 1685 O O . VAL A 1 214 ? 9.704 -5.503 -27.576 1.00 96.56 214 VAL A O 1
ATOM 1688 N N . GLU A 1 215 ? 11.768 -6.375 -27.757 1.00 96.19 215 GLU A N 1
ATOM 1689 C CA . GLU A 1 215 ? 11.421 -7.702 -27.258 1.00 96.19 215 GLU A CA 1
ATOM 1690 C C . GLU A 1 215 ? 10.854 -7.648 -25.834 1.00 96.19 215 GLU A C 1
ATOM 1692 O O . GLU A 1 215 ? 9.742 -8.131 -25.595 1.00 96.19 215 GLU A O 1
ATOM 1697 N N . ASN A 1 216 ? 11.559 -6.996 -24.903 1.00 95.69 216 ASN A N 1
ATOM 1698 C CA . ASN A 1 216 ? 11.129 -6.932 -23.511 1.00 95.69 216 ASN A CA 1
ATOM 1699 C C . ASN A 1 216 ? 9.832 -6.133 -23.340 1.00 95.69 216 ASN A C 1
ATOM 1701 O O . ASN A 1 216 ? 8.970 -6.532 -22.558 1.00 95.69 216 ASN A O 1
ATOM 1705 N N . VAL A 1 217 ? 9.646 -5.043 -24.090 1.00 97.75 217 VAL A N 1
ATOM 1706 C CA . VAL A 1 217 ? 8.415 -4.236 -24.049 1.00 97.75 217 VAL A CA 1
ATOM 1707 C C . VAL A 1 217 ? 7.213 -5.063 -24.522 1.00 97.75 217 VAL A C 1
ATOM 1709 O O . VAL A 1 217 ? 6.153 -5.049 -23.887 1.00 97.75 217 VAL A O 1
ATOM 1712 N N . LEU A 1 218 ? 7.368 -5.839 -25.600 1.00 97.50 218 LEU A N 1
ATOM 1713 C CA . LEU A 1 218 ? 6.306 -6.712 -26.109 1.00 97.50 218 LEU A CA 1
ATOM 1714 C C . LEU A 1 218 ? 5.984 -7.859 -25.144 1.00 97.50 218 LEU A C 1
ATOM 1716 O O . LEU A 1 218 ? 4.807 -8.149 -24.917 1.00 97.50 218 LEU A O 1
ATOM 1720 N N . GLN A 1 219 ? 6.996 -8.487 -24.543 1.00 94.62 219 GLN A N 1
ATOM 1721 C CA . GLN A 1 219 ? 6.789 -9.509 -23.513 1.00 94.62 219 GLN A CA 1
ATOM 1722 C C . GLN A 1 219 ? 6.100 -8.920 -22.274 1.00 94.62 219 GLN A C 1
ATOM 1724 O O . GLN A 1 219 ? 5.139 -9.499 -21.764 1.00 94.62 219 GLN A O 1
ATOM 1729 N N . THR A 1 220 ? 6.519 -7.727 -21.840 1.00 94.88 220 THR A N 1
ATOM 1730 C CA . THR A 1 220 ? 5.954 -7.016 -20.681 1.00 94.88 220 THR A CA 1
ATOM 1731 C C . THR A 1 220 ? 4.465 -6.759 -20.891 1.00 94.88 220 THR A C 1
ATOM 1733 O O . THR A 1 220 ? 3.654 -7.031 -20.002 1.00 94.88 220 THR A O 1
ATOM 1736 N N . LYS A 1 221 ? 4.080 -6.321 -22.098 1.00 96.19 221 LYS A N 1
ATOM 1737 C CA . LYS A 1 221 ? 2.673 -6.167 -22.485 1.00 96.19 221 LYS A CA 1
ATOM 1738 C C . LYS A 1 221 ? 1.897 -7.475 -22.345 1.00 96.19 221 LYS A C 1
ATOM 1740 O O . LYS A 1 221 ? 0.821 -7.484 -21.751 1.00 96.19 221 LYS A O 1
ATOM 1745 N N . ARG A 1 222 ? 2.426 -8.554 -22.931 1.00 94.25 222 ARG A N 1
ATOM 1746 C CA . ARG A 1 222 ? 1.754 -9.860 -23.006 1.00 94.25 222 ARG A CA 1
ATOM 1747 C C . ARG A 1 222 ? 1.489 -10.446 -21.622 1.00 94.25 222 ARG A C 1
ATOM 1749 O O . ARG A 1 222 ? 0.401 -10.964 -21.397 1.00 94.25 222 ARG A O 1
ATOM 1756 N N . VAL A 1 223 ? 2.453 -10.341 -20.708 1.00 90.75 223 VAL A N 1
ATOM 1757 C CA . VAL A 1 223 ? 2.370 -10.982 -19.388 1.00 90.75 223 VAL A CA 1
ATOM 1758 C C . VAL A 1 223 ? 1.684 -10.089 -18.356 1.00 90.75 223 VAL A C 1
ATOM 1760 O O . VAL A 1 223 ? 0.751 -10.524 -17.679 1.00 90.75 223 VAL A O 1
ATOM 1763 N N . PHE A 1 224 ? 2.109 -8.831 -18.220 1.00 92.50 224 PHE A N 1
ATOM 1764 C CA . PHE A 1 224 ? 1.750 -8.047 -17.037 1.00 92.50 224 PHE A CA 1
ATOM 1765 C C . PHE A 1 224 ? 0.489 -7.211 -17.205 1.00 92.50 224 PHE A C 1
ATOM 1767 O O . PHE A 1 224 ? -0.280 -7.114 -16.255 1.00 92.50 224 PHE A O 1
ATOM 1774 N N . ILE A 1 225 ? 0.211 -6.648 -18.385 1.00 94.44 225 ILE A N 1
ATOM 1775 C CA . ILE A 1 225 ? -0.931 -5.730 -18.549 1.00 94.44 225 ILE A CA 1
ATOM 1776 C C . ILE A 1 225 ? -2.263 -6.429 -18.251 1.00 94.44 225 ILE A C 1
ATOM 1778 O O . ILE A 1 225 ? -3.072 -5.910 -17.481 1.00 94.44 225 ILE A O 1
ATOM 1782 N N . GLY A 1 226 ? -2.490 -7.614 -18.826 1.00 91.00 226 GLY A N 1
ATOM 1783 C CA . GLY A 1 226 ? -3.713 -8.385 -18.579 1.00 91.00 226 GLY A CA 1
ATOM 1784 C C . GLY A 1 226 ? -3.831 -8.841 -17.122 1.00 91.00 226 GLY A C 1
ATOM 1785 O O . GLY A 1 226 ? -4.887 -8.697 -16.507 1.00 91.00 226 GLY A O 1
ATOM 1786 N N . MET A 1 227 ? -2.728 -9.328 -16.548 1.00 89.56 227 MET A N 1
ATOM 1787 C CA . MET A 1 227 ? -2.672 -9.788 -15.159 1.00 89.56 227 MET A CA 1
ATOM 1788 C C . MET A 1 227 ? -2.943 -8.650 -14.166 1.00 89.56 227 MET A C 1
ATOM 1790 O O . MET A 1 227 ? -3.759 -8.824 -13.259 1.00 89.56 227 MET A O 1
ATOM 1794 N N . ILE A 1 228 ? -2.330 -7.476 -14.358 1.00 92.19 228 ILE A N 1
ATOM 1795 C CA . ILE A 1 228 ? -2.535 -6.300 -13.503 1.00 92.19 228 ILE A CA 1
ATOM 1796 C C . ILE A 1 228 ? -3.985 -5.838 -13.598 1.00 92.19 228 ILE A C 1
ATOM 1798 O O . ILE A 1 228 ? -4.627 -5.680 -12.565 1.00 92.19 228 ILE A O 1
ATOM 1802 N N . LYS A 1 229 ? -4.540 -5.698 -14.810 1.00 91.31 229 LYS A N 1
ATOM 1803 C CA . LYS A 1 229 ? -5.943 -5.288 -14.993 1.00 91.31 229 LYS A CA 1
ATOM 1804 C C . LYS A 1 229 ? -6.926 -6.245 -14.317 1.00 91.31 229 LYS A C 1
ATOM 1806 O O . LYS A 1 229 ? -7.917 -5.792 -13.757 1.00 91.31 229 LYS A O 1
ATOM 1811 N N . LYS A 1 230 ? -6.650 -7.553 -14.343 1.00 86.50 230 LYS A N 1
ATOM 1812 C CA . LYS A 1 230 ? -7.485 -8.565 -13.680 1.00 86.50 230 LYS A CA 1
ATOM 1813 C C . LYS A 1 230 ? -7.339 -8.541 -12.155 1.00 86.50 230 LYS A C 1
ATOM 1815 O O . LYS A 1 230 ? -8.325 -8.693 -11.445 1.00 86.50 230 LYS A O 1
ATOM 1820 N N . THR A 1 231 ? -6.119 -8.377 -11.652 1.00 78.88 231 THR A N 1
ATOM 1821 C CA . THR A 1 231 ? -5.810 -8.497 -10.216 1.00 78.88 231 THR A CA 1
ATOM 1822 C C . THR A 1 231 ? -6.082 -7.196 -9.454 1.00 78.88 231 THR A C 1
ATOM 1824 O O . THR A 1 231 ? -6.579 -7.224 -8.325 1.00 78.88 231 THR A O 1
ATOM 1827 N N . LYS A 1 232 ? -5.720 -6.063 -10.066 1.00 84.75 232 LYS A N 1
ATOM 1828 C CA . LYS A 1 232 ? -5.671 -4.706 -9.503 1.00 84.75 232 LYS A CA 1
ATOM 1829 C C . LYS A 1 232 ? -6.231 -3.652 -10.467 1.00 84.75 232 LYS A C 1
ATOM 1831 O O . LYS A 1 232 ? -5.508 -2.732 -10.847 1.00 84.75 232 LYS A O 1
ATOM 1836 N N . PRO A 1 233 ? -7.511 -3.752 -10.864 1.00 86.88 233 PRO A N 1
ATOM 1837 C CA . PRO A 1 233 ? -8.132 -2.769 -11.754 1.00 86.88 233 PRO A CA 1
ATOM 1838 C C . PRO A 1 233 ? -8.173 -1.351 -11.166 1.00 86.88 233 PRO A C 1
ATOM 1840 O O . PRO A 1 233 ? -8.287 -0.382 -11.910 1.00 86.88 233 PRO A O 1
ATOM 1843 N N . GLU A 1 234 ? -8.111 -1.215 -9.841 1.00 84.62 234 GLU A N 1
ATOM 1844 C CA . GLU A 1 234 ? -8.188 0.064 -9.141 1.00 84.62 234 GLU A CA 1
ATOM 1845 C C . GLU A 1 234 ? -6.838 0.751 -8.905 1.00 84.62 234 GLU A C 1
ATOM 1847 O O . GLU A 1 234 ? -6.836 1.887 -8.436 1.00 84.62 234 GLU A O 1
ATOM 1852 N N . ALA A 1 235 ? -5.718 0.074 -9.174 1.00 89.88 235 ALA A N 1
ATOM 1853 C CA . ALA A 1 235 ? -4.389 0.631 -8.943 1.00 89.88 235 ALA A CA 1
ATOM 1854 C C . ALA A 1 235 ? -4.016 1.658 -10.021 1.00 89.88 235 ALA A C 1
ATOM 1856 O O . ALA A 1 235 ? -4.344 1.494 -11.198 1.00 89.88 235 ALA A O 1
ATOM 1857 N N . ILE A 1 236 ? -3.261 2.684 -9.629 1.00 96.69 236 ILE A N 1
ATOM 1858 C CA . ILE A 1 236 ? -2.596 3.574 -10.583 1.00 96.69 236 ILE A CA 1
ATOM 1859 C C . ILE A 1 236 ? -1.410 2.820 -11.181 1.00 96.69 236 ILE A C 1
ATOM 1861 O O . ILE A 1 236 ? -0.594 2.267 -10.443 1.00 96.69 236 ILE A O 1
ATOM 1865 N N . VAL A 1 237 ? -1.308 2.783 -12.510 1.00 97.44 237 VAL A N 1
ATOM 1866 C CA . VAL A 1 237 ? -0.235 2.072 -13.216 1.00 97.44 237 VAL A CA 1
ATOM 1867 C C . VAL A 1 237 ? 0.539 3.051 -14.081 1.00 97.44 237 VAL A C 1
ATOM 1869 O O . VAL A 1 237 ? -0.020 3.627 -15.012 1.00 97.44 237 VAL A O 1
ATOM 1872 N N . TYR A 1 238 ? 1.834 3.171 -13.810 1.00 98.38 238 TYR A N 1
ATOM 1873 C CA . TYR A 1 238 ? 2.790 3.840 -14.685 1.00 98.38 238 TYR A CA 1
ATOM 1874 C C . TYR A 1 238 ? 3.827 2.844 -15.159 1.00 98.38 238 TYR A C 1
ATOM 1876 O O . TYR A 1 238 ? 4.257 1.984 -14.395 1.00 98.38 238 TYR A O 1
ATOM 1884 N N . ALA A 1 239 ? 4.239 2.948 -16.415 1.00 98.25 239 ALA A N 1
ATOM 1885 C CA . ALA A 1 239 ? 5.370 2.189 -16.907 1.00 98.25 239 ALA A CA 1
ATOM 1886 C C . ALA A 1 239 ? 6.670 2.986 -16.777 1.00 98.25 239 ALA A C 1
ATOM 1888 O O . ALA A 1 239 ? 6.691 4.209 -16.911 1.00 98.25 239 ALA A O 1
ATOM 1889 N N . ILE A 1 240 ? 7.768 2.274 -16.549 1.00 98.38 240 ILE A N 1
ATOM 1890 C CA . ILE A 1 240 ? 9.114 2.835 -16.570 1.00 98.38 240 ILE A CA 1
ATOM 1891 C C . ILE A 1 240 ? 9.892 2.159 -17.695 1.00 98.38 240 ILE A C 1
ATOM 1893 O O . ILE A 1 240 ? 10.197 0.966 -17.626 1.00 98.38 240 ILE A O 1
ATOM 1897 N N . ALA A 1 241 ? 10.208 2.930 -18.730 1.00 98.25 241 ALA A N 1
ATOM 1898 C CA . ALA A 1 241 ? 11.103 2.547 -19.811 1.00 98.25 241 ALA A CA 1
ATOM 1899 C C . ALA A 1 241 ? 12.551 2.753 -19.342 1.00 98.25 241 ALA A C 1
ATOM 1901 O O . ALA A 1 241 ? 13.133 3.822 -19.522 1.00 98.25 241 ALA A O 1
ATOM 1902 N N . ASN A 1 242 ? 13.109 1.738 -18.682 1.00 97.94 242 ASN A N 1
ATOM 1903 C CA . ASN A 1 242 ? 14.440 1.772 -18.085 1.00 97.94 242 ASN A CA 1
ATOM 1904 C C . ASN A 1 242 ? 15.557 1.486 -19.100 1.00 97.94 242 ASN A C 1
ATOM 1906 O O . ASN A 1 242 ? 15.301 0.952 -20.178 1.00 97.94 242 ASN A O 1
ATOM 1910 N N . LYS A 1 243 ? 16.804 1.743 -18.697 1.00 97.06 243 LYS A N 1
ATOM 1911 C CA . LYS A 1 243 ? 18.036 1.504 -19.465 1.00 97.06 243 LYS A CA 1
ATOM 1912 C C . LYS A 1 243 ? 18.142 2.358 -20.732 1.00 97.06 243 LYS A C 1
ATOM 1914 O O . LYS A 1 243 ? 18.533 1.878 -21.796 1.00 97.06 243 LYS A O 1
ATOM 1919 N N . GLN A 1 244 ? 17.746 3.623 -20.617 1.00 97.62 244 GLN A N 1
ATOM 1920 C CA . GLN A 1 244 ? 17.783 4.600 -21.713 1.00 97.62 244 GLN A CA 1
ATOM 1921 C C . GLN A 1 244 ? 19.207 5.009 -22.118 1.00 97.62 244 GLN A C 1
ATOM 1923 O O . GLN A 1 244 ? 19.396 5.604 -23.172 1.00 97.62 244 GLN A O 1
ATOM 1928 N N . ASP A 1 245 ? 20.212 4.631 -21.328 1.00 95.06 245 ASP A N 1
ATOM 1929 C CA . ASP A 1 245 ? 21.633 4.687 -21.680 1.00 95.06 245 ASP A CA 1
ATOM 1930 C C . ASP A 1 245 ? 22.001 3.768 -22.860 1.00 95.06 245 ASP A C 1
ATOM 1932 O O . ASP A 1 245 ? 23.022 3.967 -23.520 1.00 95.06 245 ASP A O 1
ATOM 1936 N N . ARG A 1 246 ? 21.183 2.747 -23.146 1.00 93.69 246 ARG A N 1
ATOM 1937 C CA . ARG A 1 246 ? 21.502 1.740 -24.159 1.00 93.69 246 ARG A CA 1
ATOM 1938 C C . ARG A 1 246 ? 21.191 2.217 -25.578 1.00 93.69 246 ARG A C 1
ATOM 1940 O O . ARG A 1 246 ? 20.149 2.832 -25.824 1.00 93.69 246 ARG A O 1
ATOM 1947 N N . PRO A 1 247 ? 22.017 1.834 -26.569 1.00 92.31 247 PRO A N 1
ATOM 1948 C CA . PRO A 1 247 ? 21.708 2.112 -27.963 1.00 92.31 247 PRO A CA 1
ATOM 1949 C C . PRO A 1 247 ? 20.399 1.423 -28.365 1.00 92.31 247 PRO A C 1
ATOM 1951 O O . PRO A 1 247 ? 20.146 0.276 -27.994 1.00 92.31 247 PRO A O 1
ATOM 1954 N N . LYS A 1 248 ? 19.592 2.110 -29.181 1.00 93.06 248 LYS A N 1
ATOM 1955 C CA . LYS A 1 248 ? 18.282 1.635 -29.669 1.00 93.06 248 LYS A CA 1
ATOM 1956 C C . LYS A 1 248 ? 17.224 1.431 -28.571 1.00 93.06 248 LYS A C 1
ATOM 1958 O O . LYS A 1 248 ? 16.224 0.761 -28.835 1.00 93.06 248 LYS A O 1
ATOM 1963 N N . ALA A 1 249 ? 17.407 2.002 -27.378 1.00 96.38 249 ALA A N 1
ATOM 1964 C CA . ALA A 1 249 ? 16.349 2.046 -26.376 1.00 96.38 249 ALA A CA 1
ATOM 1965 C C . ALA A 1 249 ? 15.090 2.704 -26.967 1.00 96.38 249 ALA A C 1
ATOM 1967 O O . ALA A 1 249 ? 15.142 3.765 -27.594 1.00 96.38 249 ALA A O 1
ATOM 1968 N N . MET A 1 250 ? 13.942 2.047 -26.811 1.00 97.69 250 MET A N 1
ATOM 1969 C CA . MET A 1 250 ? 12.660 2.616 -27.198 1.00 97.69 250 MET A CA 1
ATOM 1970 C C . MET A 1 250 ? 12.355 3.833 -26.326 1.00 97.69 250 MET A C 1
ATOM 1972 O O . MET A 1 250 ? 12.431 3.760 -25.099 1.00 97.69 250 MET A O 1
ATOM 1976 N N . SER A 1 251 ? 11.923 4.926 -26.957 1.00 97.69 251 SER A N 1
ATOM 1977 C CA . SER A 1 251 ? 11.480 6.112 -26.224 1.0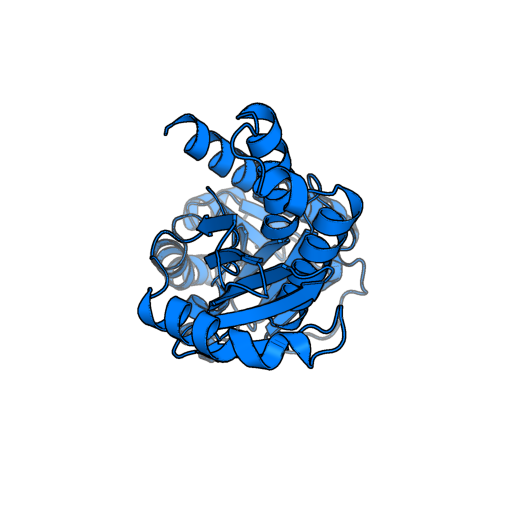0 97.69 251 SER A CA 1
ATOM 1978 C C . SER A 1 251 ? 10.233 5.814 -25.391 1.00 97.69 251 SER A C 1
ATOM 1980 O O . SER A 1 251 ? 9.366 5.031 -25.799 1.00 97.69 251 SER A O 1
ATOM 1982 N N . ALA A 1 252 ? 10.085 6.507 -24.259 1.00 97.19 252 ALA A N 1
ATOM 1983 C CA . ALA A 1 252 ? 8.913 6.375 -23.392 1.00 97.19 252 ALA A CA 1
ATOM 1984 C C . ALA A 1 252 ? 7.585 6.556 -24.150 1.00 97.19 252 ALA A C 1
ATOM 1986 O O . ALA A 1 252 ? 6.622 5.839 -23.892 1.00 97.19 252 ALA A O 1
ATOM 1987 N N . LYS A 1 253 ? 7.542 7.433 -25.163 1.00 98.12 253 LYS A N 1
ATOM 1988 C CA . LYS A 1 253 ? 6.362 7.632 -26.021 1.00 98.12 253 LYS A CA 1
ATOM 1989 C C . LYS A 1 253 ? 5.974 6.374 -26.803 1.00 98.12 253 LYS A C 1
ATOM 1991 O O . LYS A 1 253 ? 4.787 6.072 -26.930 1.00 98.12 253 LYS A O 1
ATOM 1996 N N . LEU A 1 254 ? 6.945 5.646 -27.356 1.00 97.94 254 LEU A N 1
ATOM 1997 C CA . LEU A 1 254 ? 6.676 4.397 -28.072 1.00 97.94 254 LEU A CA 1
ATOM 1998 C C . LEU A 1 254 ? 6.290 3.282 -27.102 1.00 97.94 254 LEU A C 1
ATOM 2000 O O . LEU A 1 254 ? 5.321 2.570 -27.359 1.00 97.94 254 LEU A O 1
ATOM 2004 N N . VAL A 1 255 ? 6.994 3.170 -25.974 1.00 98.38 255 VAL A N 1
ATOM 2005 C CA . VAL A 1 255 ? 6.666 2.195 -24.926 1.00 98.38 255 VAL A CA 1
ATOM 2006 C C . VAL A 1 255 ? 5.246 2.424 -24.398 1.00 98.38 255 VAL A C 1
ATOM 2008 O O . VAL A 1 255 ? 4.468 1.474 -24.338 1.00 98.38 255 VAL A O 1
ATOM 2011 N N . SER A 1 256 ? 4.856 3.676 -24.144 1.00 98.38 256 SER A N 1
ATOM 2012 C CA . SER A 1 256 ? 3.501 4.047 -23.719 1.00 98.38 256 SER A CA 1
ATOM 2013 C C . SER A 1 256 ? 2.436 3.605 -24.718 1.00 98.38 256 SER A C 1
ATOM 2015 O O . SER A 1 256 ? 1.452 2.976 -24.332 1.00 98.38 256 SER A O 1
ATOM 2017 N N . ARG A 1 257 ? 2.662 3.829 -26.020 1.00 98.12 257 ARG A N 1
ATOM 2018 C CA . ARG A 1 257 ? 1.755 3.349 -27.079 1.00 98.12 257 ARG A CA 1
ATOM 2019 C C . ARG A 1 257 ? 1.624 1.829 -27.087 1.00 98.12 257 ARG A C 1
ATOM 2021 O O . ARG A 1 257 ? 0.533 1.311 -27.315 1.00 98.12 257 ARG A O 1
ATOM 2028 N N . VAL A 1 258 ? 2.719 1.105 -26.856 1.00 98.19 258 VAL A N 1
ATOM 2029 C CA . VAL A 1 258 ? 2.696 -0.361 -26.843 1.00 98.19 258 VAL A CA 1
ATOM 2030 C C . VAL A 1 258 ? 1.976 -0.882 -25.601 1.00 98.19 258 VAL A C 1
ATOM 2032 O O . VAL A 1 258 ? 1.088 -1.725 -25.741 1.00 98.19 258 VAL A O 1
ATOM 2035 N N . LEU A 1 259 ? 2.323 -0.393 -24.410 1.00 97.81 259 LEU A N 1
ATOM 2036 C CA . LEU A 1 259 ? 1.786 -0.885 -23.137 1.00 97.81 259 LEU A CA 1
ATOM 2037 C C . LEU A 1 259 ? 0.367 -0.373 -22.842 1.00 97.81 259 LEU A C 1
ATOM 2039 O O . LEU A 1 259 ? -0.395 -1.057 -22.159 1.00 97.81 259 LEU A O 1
ATOM 2043 N N . GLY A 1 260 ? -0.011 0.783 -23.391 1.00 97.44 260 GLY A N 1
ATOM 2044 C CA . GLY A 1 260 ? -1.306 1.423 -23.153 1.00 97.44 260 GLY A CA 1
ATOM 2045 C C . GLY A 1 260 ? -1.425 2.059 -21.766 1.00 97.44 260 GLY A C 1
ATOM 2046 O O . GLY A 1 260 ? -2.523 2.098 -21.216 1.00 97.44 260 GLY A O 1
ATOM 2047 N N . VAL A 1 261 ? -0.301 2.498 -21.193 1.00 97.31 261 VAL A N 1
ATOM 2048 C CA . VAL A 1 261 ? -0.215 3.209 -19.907 1.00 97.31 261 VAL A CA 1
ATOM 2049 C C . VAL A 1 261 ? 0.791 4.355 -20.017 1.00 97.31 261 VAL A C 1
ATOM 2051 O O . VAL A 1 261 ? 1.706 4.306 -20.851 1.00 97.31 261 VAL A O 1
ATOM 2054 N N . ASP A 1 262 ? 0.643 5.384 -19.184 1.00 98.00 262 ASP A N 1
ATOM 2055 C CA . ASP A 1 262 ? 1.605 6.487 -19.125 1.00 98.00 262 ASP A CA 1
ATOM 2056 C C . ASP A 1 262 ? 2.989 5.944 -18.776 1.00 98.00 262 ASP A C 1
ATOM 2058 O O . ASP A 1 262 ? 3.129 5.057 -17.931 1.00 98.00 262 ASP A O 1
ATOM 2062 N N . THR A 1 263 ? 4.011 6.417 -19.487 1.00 98.50 263 THR A N 1
ATOM 2063 C CA . THR A 1 263 ? 5.363 5.865 -19.391 1.00 98.50 263 THR A CA 1
ATOM 2064 C C . THR A 1 263 ? 6.389 6.963 -19.205 1.00 98.50 263 THR A C 1
ATOM 2066 O O . THR A 1 263 ? 6.353 7.967 -19.913 1.00 98.50 263 THR A O 1
ATOM 2069 N N . TYR A 1 264 ? 7.343 6.713 -18.314 1.00 98.38 264 TYR A N 1
ATOM 2070 C CA . TYR A 1 264 ? 8.483 7.583 -18.057 1.00 98.38 264 TYR A CA 1
ATOM 2071 C C . TYR A 1 264 ? 9.774 6.892 -18.467 1.00 98.38 264 TYR A C 1
ATOM 2073 O O . TYR A 1 264 ? 9.938 5.685 -18.288 1.00 98.38 264 TYR A O 1
ATOM 2081 N N . GLU A 1 265 ? 10.691 7.662 -19.028 1.00 97.69 265 GLU A N 1
ATOM 2082 C CA . GLU A 1 265 ? 12.036 7.199 -19.343 1.00 97.69 265 GLU A CA 1
ATOM 2083 C C . GLU A 1 265 ? 12.904 7.219 -18.081 1.00 97.69 265 GLU A C 1
ATOM 2085 O O . GLU A 1 265 ? 12.727 8.080 -17.217 1.00 97.69 265 GLU A O 1
ATOM 2090 N N . MET A 1 266 ? 13.817 6.260 -17.952 1.00 97.69 266 MET A N 1
ATOM 2091 C CA . MET A 1 266 ? 14.665 6.144 -16.771 1.00 97.69 266 MET A CA 1
ATOM 2092 C C . MET A 1 266 ? 16.026 5.554 -17.125 1.00 97.69 266 MET A C 1
ATOM 2094 O O . MET A 1 266 ? 16.129 4.593 -17.895 1.00 97.69 266 MET A O 1
ATOM 2098 N N . CYS A 1 267 ? 17.064 6.089 -16.497 1.00 96.56 267 CYS A N 1
ATOM 2099 C CA . CYS A 1 267 ? 18.367 5.450 -16.408 1.00 96.56 267 CYS A CA 1
ATOM 2100 C C . CYS A 1 267 ? 18.624 5.102 -14.940 1.00 96.56 267 CYS A C 1
ATOM 2102 O O . CYS A 1 267 ? 19.205 5.884 -14.201 1.00 96.56 267 CYS A O 1
ATOM 2104 N N . ALA A 1 268 ? 18.162 3.934 -14.477 1.00 94.31 268 ALA A N 1
ATOM 2105 C CA . ALA A 1 268 ? 18.220 3.605 -13.046 1.00 94.31 268 ALA A CA 1
ATOM 2106 C C . ALA A 1 268 ? 19.650 3.510 -12.480 1.00 94.31 268 ALA A C 1
ATOM 2108 O O . ALA A 1 268 ? 19.819 3.528 -11.265 1.00 94.31 268 ALA A O 1
ATOM 2109 N N . ILE A 1 269 ? 20.657 3.365 -13.348 1.00 94.50 269 ILE A N 1
ATOM 2110 C CA . ILE A 1 269 ? 22.070 3.354 -12.958 1.00 94.50 269 ILE A CA 1
ATOM 2111 C C . ILE A 1 269 ? 22.650 4.761 -12.756 1.00 94.50 269 ILE A C 1
ATOM 2113 O O . ILE A 1 269 ? 23.759 4.875 -12.250 1.00 94.50 269 ILE A O 1
ATOM 2117 N N . ASP A 1 270 ? 21.925 5.809 -13.150 1.00 94.56 270 ASP A N 1
ATOM 2118 C CA . ASP A 1 270 ? 22.326 7.200 -12.983 1.00 94.56 270 ASP A CA 1
ATOM 2119 C C . ASP A 1 270 ? 21.749 7.754 -11.665 1.00 94.56 270 ASP A C 1
ATOM 2121 O O . ASP A 1 270 ? 20.531 7.933 -11.548 1.00 94.56 270 ASP A O 1
ATOM 2125 N N . PRO A 1 271 ? 22.591 8.056 -10.656 1.00 92.31 271 PRO A N 1
ATOM 2126 C CA . PRO A 1 271 ? 22.134 8.621 -9.389 1.00 92.31 271 PRO A CA 1
ATOM 2127 C C . PRO A 1 271 ? 21.369 9.944 -9.532 1.00 92.31 271 PRO A C 1
ATOM 2129 O O . P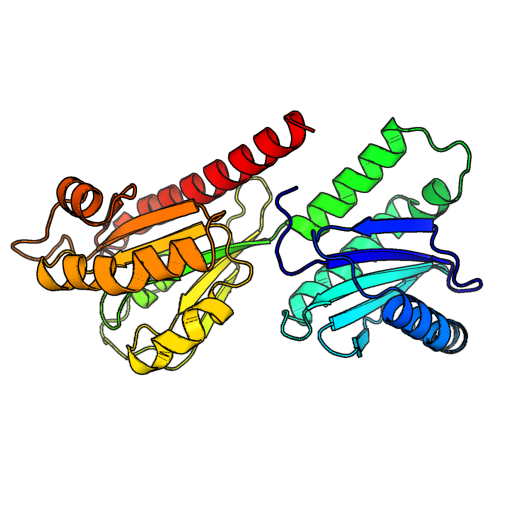RO A 1 271 ? 20.540 10.260 -8.675 1.00 92.31 271 PRO A O 1
ATOM 2132 N N . SER A 1 272 ? 21.617 10.717 -10.598 1.00 94.00 272 SER A N 1
ATOM 2133 C CA . SER A 1 272 ? 20.940 11.999 -10.831 1.00 94.00 272 SER A CA 1
ATOM 2134 C C . SER A 1 272 ? 19.445 11.832 -11.133 1.00 94.00 272 SER A C 1
ATOM 2136 O O . SER A 1 272 ? 18.644 12.721 -10.837 1.00 94.00 272 SER A O 1
ATOM 2138 N N . GLU A 1 273 ? 19.027 10.653 -11.604 1.00 95.19 273 GLU A N 1
ATOM 2139 C CA . GLU A 1 273 ? 17.625 10.333 -11.887 1.00 95.19 273 GLU A CA 1
ATOM 2140 C C . GLU A 1 273 ? 16.814 10.011 -10.612 1.00 95.19 273 GLU A C 1
ATOM 2142 O O . GLU A 1 273 ? 15.598 9.804 -10.681 1.00 95.19 273 GLU A O 1
ATOM 2147 N N . ARG A 1 274 ? 17.435 10.017 -9.419 1.00 92.38 274 ARG A N 1
ATOM 2148 C CA . ARG A 1 274 ? 16.748 9.757 -8.139 1.00 92.38 274 ARG A CA 1
ATOM 2149 C C . ARG A 1 274 ? 15.530 10.656 -7.930 1.00 92.38 274 ARG A C 1
ATOM 2151 O O . ARG A 1 274 ? 14.444 10.149 -7.648 1.00 92.38 274 ARG A O 1
ATOM 2158 N N . GLN A 1 275 ? 15.693 11.970 -8.104 1.00 91.19 275 GLN A N 1
ATOM 2159 C CA . GLN A 1 275 ? 14.604 12.935 -7.896 1.00 91.19 275 GLN A CA 1
ATOM 2160 C C . GLN A 1 275 ? 13.462 12.728 -8.893 1.00 91.19 275 GLN A C 1
ATOM 2162 O O . GLN A 1 275 ? 12.290 12.851 -8.542 1.00 91.19 275 GLN A O 1
ATOM 2167 N N . LYS A 1 276 ? 13.790 12.352 -10.132 1.00 95.19 276 LYS A N 1
ATOM 2168 C CA . LYS A 1 276 ? 12.801 12.021 -11.159 1.00 95.19 276 LYS A CA 1
ATOM 2169 C C . LYS A 1 276 ? 11.984 10.796 -10.758 1.00 95.19 276 LYS A C 1
ATOM 2171 O O . LYS A 1 276 ? 10.758 10.829 -10.840 1.00 95.19 276 LYS A O 1
ATOM 2176 N N . LEU A 1 277 ? 12.637 9.734 -10.277 1.00 94.25 277 LEU A N 1
ATOM 2177 C CA . LEU A 1 277 ? 11.951 8.527 -9.814 1.00 94.25 277 LEU A CA 1
ATOM 2178 C C . LEU A 1 277 ? 11.060 8.802 -8.592 1.00 94.25 277 LEU A C 1
ATOM 2180 O O . LEU A 1 277 ? 9.917 8.345 -8.567 1.00 94.25 277 LEU A O 1
ATOM 2184 N N . GLN A 1 278 ? 11.539 9.594 -7.626 1.00 91.56 278 GLN A N 1
ATOM 2185 C CA . GLN A 1 278 ? 10.716 10.073 -6.508 1.00 91.56 278 GLN A CA 1
ATOM 2186 C C . GLN A 1 278 ? 9.501 10.856 -7.020 1.00 91.56 278 GLN A C 1
ATOM 2188 O O . GLN A 1 278 ? 8.378 10.550 -6.632 1.00 91.56 278 GLN A O 1
ATOM 2193 N N . GLY A 1 279 ? 9.689 11.783 -7.964 1.00 92.94 279 GLY A N 1
ATOM 2194 C CA . GLY A 1 279 ? 8.605 12.550 -8.582 1.00 92.94 279 GLY A CA 1
ATOM 2195 C C . GLY A 1 279 ? 7.533 11.678 -9.244 1.00 92.94 279 GLY A C 1
ATOM 2196 O O . GLY A 1 279 ? 6.341 11.927 -9.064 1.00 92.94 279 GLY A O 1
ATOM 2197 N N . ILE A 1 280 ? 7.930 10.609 -9.941 1.00 95.69 280 ILE A N 1
ATOM 2198 C CA . ILE A 1 280 ? 6.993 9.655 -10.559 1.00 95.69 280 ILE A CA 1
ATOM 2199 C C . ILE A 1 280 ? 6.189 8.898 -9.490 1.00 95.69 280 ILE A C 1
ATOM 2201 O O . ILE A 1 280 ? 4.972 8.740 -9.625 1.00 95.69 280 ILE A O 1
ATOM 2205 N N . ILE A 1 281 ? 6.845 8.454 -8.411 1.00 92.62 281 ILE A N 1
ATOM 2206 C CA . ILE A 1 281 ? 6.178 7.811 -7.269 1.00 92.62 281 ILE A CA 1
ATOM 2207 C C . ILE A 1 281 ? 5.167 8.781 -6.640 1.00 92.62 281 ILE A C 1
ATOM 2209 O O . ILE A 1 281 ? 4.002 8.420 -6.454 1.00 92.62 281 ILE A O 1
ATOM 2213 N N . THR A 1 282 ? 5.574 10.030 -6.402 1.00 91.00 282 THR A N 1
ATOM 2214 C CA . THR A 1 282 ? 4.719 11.102 -5.877 1.00 91.00 282 THR A CA 1
ATOM 2215 C C . THR A 1 282 ? 3.505 11.356 -6.745 1.00 91.00 282 THR A C 1
ATOM 2217 O O . THR A 1 282 ? 2.389 11.478 -6.234 1.00 91.00 282 THR A O 1
ATOM 2220 N N . GLN A 1 283 ? 3.690 11.398 -8.061 1.00 93.44 283 GLN A N 1
ATOM 2221 C CA . GLN A 1 283 ? 2.596 11.590 -8.999 1.00 93.44 283 GLN A CA 1
ATOM 2222 C C . GLN A 1 283 ? 1.596 10.430 -8.935 1.00 93.44 283 GLN A C 1
ATOM 2224 O O . GLN A 1 283 ? 0.389 10.668 -8.892 1.00 93.44 283 GLN A O 1
ATOM 2229 N N . GLY A 1 284 ? 2.081 9.186 -8.861 1.00 94.00 284 GLY A N 1
ATOM 2230 C CA . GLY A 1 284 ? 1.223 8.002 -8.775 1.00 94.00 284 GLY A CA 1
ATOM 2231 C C . GLY A 1 284 ? 0.409 7.972 -7.483 1.00 94.00 284 GLY A C 1
ATOM 2232 O O . GLY A 1 284 ? -0.794 7.711 -7.505 1.00 94.00 284 GLY A O 1
ATOM 2233 N N . ILE A 1 285 ? 1.048 8.319 -6.365 1.00 89.12 285 ILE A N 1
ATOM 2234 C CA . ILE A 1 285 ? 0.405 8.444 -5.052 1.00 89.12 285 ILE A CA 1
ATOM 2235 C C . ILE A 1 285 ? -0.654 9.548 -5.066 1.00 89.12 285 ILE A C 1
ATOM 2237 O O . ILE A 1 285 ? -1.790 9.329 -4.650 1.00 89.12 285 ILE A O 1
ATOM 2241 N N . THR A 1 286 ? -0.314 10.720 -5.597 1.00 88.44 286 THR A N 1
ATOM 2242 C CA . THR A 1 286 ? -1.235 11.861 -5.671 1.00 88.44 286 THR A CA 1
ATOM 2243 C C . THR A 1 286 ? -2.450 11.535 -6.539 1.00 88.44 286 THR A C 1
ATOM 2245 O O . THR A 1 286 ? -3.584 11.835 -6.159 1.00 88.44 286 THR A O 1
ATOM 2248 N N . ALA A 1 287 ? -2.237 10.869 -7.679 1.00 91.19 287 ALA A N 1
ATOM 2249 C CA . ALA A 1 287 ? -3.313 10.401 -8.546 1.00 91.19 287 ALA A CA 1
ATOM 2250 C C . ALA A 1 287 ? -4.226 9.397 -7.828 1.00 91.19 287 ALA A C 1
ATOM 2252 O O . ALA A 1 287 ? -5.449 9.522 -7.910 1.00 91.19 287 ALA A O 1
ATOM 2253 N N . TYR A 1 288 ? -3.648 8.455 -7.073 1.00 88.88 288 TYR A N 1
ATOM 2254 C CA . TYR A 1 288 ? -4.414 7.510 -6.265 1.00 88.88 288 TYR A CA 1
ATOM 2255 C C . TYR A 1 288 ? -5.272 8.244 -5.230 1.00 88.88 288 TYR A C 1
ATOM 2257 O O . TYR A 1 288 ? -6.485 8.054 -5.198 1.00 88.88 288 TYR A O 1
ATOM 2265 N N . LEU A 1 289 ? -4.679 9.134 -4.430 1.00 82.00 289 LEU A N 1
ATOM 2266 C CA . LEU A 1 289 ? -5.398 9.886 -3.397 1.00 82.00 289 LEU A CA 1
ATOM 2267 C C . LEU A 1 289 ? -6.537 10.731 -3.986 1.00 82.00 289 LEU A C 1
ATOM 2269 O O . LEU A 1 289 ? -7.637 10.762 -3.432 1.00 82.00 289 LEU A O 1
ATOM 2273 N N . LYS A 1 290 ? -6.315 11.362 -5.145 1.00 82.69 290 LYS A N 1
ATOM 2274 C CA . LYS A 1 290 ? -7.361 12.096 -5.870 1.00 82.69 290 LYS A CA 1
ATOM 2275 C C . LYS A 1 290 ? -8.503 11.174 -6.310 1.00 82.69 290 LYS A C 1
ATOM 2277 O O . LYS A 1 290 ? -9.665 11.495 -6.070 1.00 82.69 290 LYS A O 1
ATOM 2282 N N . GLN A 1 291 ? -8.181 10.007 -6.874 1.00 83.50 291 GLN A N 1
ATOM 2283 C CA . GLN A 1 291 ? -9.171 9.000 -7.269 1.00 83.50 291 GLN A CA 1
ATOM 2284 C C . GLN A 1 291 ? -10.027 8.533 -6.078 1.00 83.50 291 GLN A C 1
ATOM 2286 O O . GLN A 1 291 ? -11.195 8.190 -6.262 1.00 83.50 291 GLN A O 1
ATOM 2291 N N . GLN A 1 292 ? -9.476 8.508 -4.859 1.00 72.50 292 GLN A N 1
ATOM 2292 C CA . GLN A 1 292 ? -10.237 8.131 -3.664 1.00 72.50 292 GLN A CA 1
ATOM 2293 C C . GLN A 1 292 ? -11.194 9.223 -3.197 1.00 72.50 292 GLN A C 1
ATOM 2295 O O . GLN A 1 292 ? -12.361 8.915 -2.952 1.00 72.50 292 GLN A O 1
ATOM 2300 N N . LYS A 1 293 ? -10.748 10.485 -3.187 1.00 67.94 293 LYS A N 1
ATOM 2301 C CA . LYS A 1 293 ? -11.604 11.638 -2.862 1.00 67.94 293 LYS A CA 1
ATOM 2302 C C . LYS A 1 293 ? -12.778 11.775 -3.836 1.00 67.94 293 LYS A C 1
ATOM 2304 O O . LYS A 1 293 ? -13.912 12.005 -3.434 1.00 67.94 293 LYS A O 1
ATOM 2309 N N . GLU A 1 294 ? -12.538 11.571 -5.131 1.00 72.88 294 GLU A N 1
ATOM 2310 C CA . GLU A 1 294 ? -13.598 11.627 -6.149 1.00 72.88 294 GLU A CA 1
ATOM 2311 C C . GLU A 1 294 ? -14.637 10.508 -6.003 1.00 72.88 294 GLU A C 1
ATOM 2313 O O . GLU A 1 294 ? -15.801 10.703 -6.348 1.00 72.88 294 GLU A O 1
ATOM 2318 N N . LYS A 1 295 ? -14.237 9.335 -5.497 1.00 62.78 295 LYS A N 1
ATOM 2319 C CA . LYS A 1 295 ? -15.168 8.239 -5.193 1.00 62.78 295 LYS A CA 1
ATOM 2320 C C . LYS A 1 295 ? -16.002 8.515 -3.945 1.00 62.78 295 LYS A C 1
ATOM 2322 O O . LYS A 1 295 ? -17.110 8.006 -3.864 1.00 62.78 295 LYS A O 1
ATOM 2327 N N . GLU A 1 296 ? -15.475 9.276 -2.990 1.00 51.72 296 GLU A N 1
ATOM 2328 C CA . GLU A 1 296 ? -16.186 9.660 -1.763 1.00 51.72 296 GLU A CA 1
ATOM 2329 C C . GLU A 1 296 ? -17.263 10.703 -2.037 1.00 51.72 296 GLU A C 1
ATOM 2331 O O . GLU A 1 296 ? -18.379 10.543 -1.570 1.00 51.72 296 GLU A O 1
ATOM 2336 N N . ASN A 1 297 ? -16.986 11.686 -2.894 1.00 46.41 297 ASN A N 1
ATOM 2337 C CA . ASN A 1 297 ? -17.947 12.743 -3.236 1.00 46.41 297 ASN A CA 1
ATOM 2338 C C . ASN A 1 297 ? -19.112 12.289 -4.143 1.00 46.41 297 ASN A C 1
ATOM 2340 O O . ASN A 1 297 ? -19.948 13.108 -4.519 1.00 46.41 297 ASN A O 1
ATOM 2344 N N . ARG A 1 298 ? -19.130 11.024 -4.579 1.00 50.66 298 ARG A N 1
ATOM 2345 C CA . ARG A 1 298 ? -20.164 10.452 -5.466 1.00 50.66 298 ARG A CA 1
ATOM 2346 C C . ARG A 1 298 ? -21.157 9.540 -4.735 1.00 50.66 298 ARG A C 1
ATOM 2348 O O . ARG A 1 298 ? -22.027 8.976 -5.397 1.00 50.66 298 ARG A O 1
ATOM 2355 N N . ILE A 1 299 ? -20.989 9.364 -3.427 1.00 40.81 299 ILE A N 1
ATOM 2356 C CA . ILE A 1 299 ? -21.864 8.596 -2.530 1.00 40.81 299 ILE A CA 1
ATOM 2357 C C . ILE A 1 299 ? -22.592 9.599 -1.638 1.00 40.81 299 ILE A C 1
ATOM 2359 O O . ILE A 1 299 ? -23.804 9.394 -1.420 1.00 40.81 299 ILE A O 1
#

Foldseek 3Di:
DPFQLFFAKKFKAQLQPLHTLDIDGPDPDHDDVVQVVVVSVVRNVPQVVDDALDWDWDDDVQKIWIWGDDPRMIIITIGGPPHDNVLVSVLRSVLRVVCVVVVVVVLSPDPPRDPVNVVVNVVSSRCSRRQEAEEEEAFAQPLQLVLLVCLLQVHARDPDRDFDPAKDWDWRPDGFPNHIYIYIRGGRHPVCLVCVLVVCRSHQEYEQEFQQDPVRLLVSLVRPLVVCCVSPVRHQYEYEQENPVDPPRHDQVVSCVSNVHRYDYYHSNDSVCNVVSVVVVSVRVVVSVVVVVVVVVVD